Protein AF-B7PXI9-F1 (afdb_monomer)

Solvent-accessible surface area (backbone atoms only — not comparable to full-atom values): 12729 Å² total; per-residue (Å²): 130,57,72,67,60,50,52,31,49,52,52,15,49,55,39,43,54,28,50,31,65,74,43,94,62,76,70,61,82,91,36,71,66,20,45,51,51,28,52,54,53,51,76,76,54,69,65,60,55,99,87,59,85,83,86,88,82,83,91,69,83,57,49,43,57,71,56,48,50,52,54,52,49,52,33,20,66,67,47,32,50,65,69,47,77,45,73,46,70,58,68,69,57,52,50,56,58,34,70,73,41,98,79,55,71,62,63,71,57,52,54,54,46,65,76,65,51,47,73,90,58,101,39,88,92,46,66,54,55,47,78,31,56,72,88,49,75,69,33,53,57,55,49,52,54,46,52,51,51,22,58,71,72,39,54,34,73,48,76,73,74,74,70,75,73,70,74,80,69,78,71,51,72,67,53,54,50,51,52,52,52,53,51,52,52,51,52,50,55,50,50,44,65,76,67,70,60,52,72,70,64,53,52,75,73,51,84,82,82,130

pLDDT: mean 87.2, std 11.64, range [48.22, 97.31]

Secondary structure (DSSP, 8-state):
--HHHHHHHHHHHHHHHHHHTT------TT-HHHHHHHHHHHHT--PPPTT--------S---SHHHHHHHHHHHHHTT----EEEEE--HHHHHHHHHTSSSPPPHHHHHHHHHH-----S-GGGSSEEEEETT-HHHHHHHHHHHHHHHHH-PPPPPP--------PPPPHHHHHHHHHHHHHHHHHHHHHHTT--HHHHHHT-PPP-

Mean predicted aligned error: 12.34 Å

Organism: Ixodes scapularis (NCBI:txid6945)

Radius of gyration: 24.14 Å; Cα contacts (8 Å, |Δi|>4): 160; chains: 1; bounding box: 72×44×54 Å

Foldseek 3Di:
DPPVLLVLLLLLVLVLLCQLAVHDDDDPVVDPSSNVNNVVSPVVDHRDDPPDDDDDDDDDLCQDPVSVVSVLLSQQQSQHQDAEEAADDDLVRVQVVLVPDPDHDDSVVSVVSVVRRDDDDPDPSHVLYDYDYPPDPVRVVVVVVSVVVSVVVGTRHNPDDPPPPPPPDDDDPVVVVVVVVVVVVVVVVVVCVVVVDDPVRVVVVDDDDD

Structure (mmCIF, N/CA/C/O backbone):
data_AF-B7PXI9-F1
#
_entry.id   AF-B7PXI9-F1
#
loop_
_atom_site.group_PDB
_atom_site.id
_atom_site.type_symbol
_atom_site.label_atom_id
_atom_site.label_alt_id
_atom_site.label_comp_id
_atom_site.label_asym_id
_atom_site.label_entity_id
_atom_site.label_seq_id
_atom_site.pdbx_PDB_ins_code
_atom_site.Cartn_x
_atom_site.Cartn_y
_atom_site.Cartn_z
_atom_site.occupancy
_atom_site.B_iso_or_equiv
_atom_site.auth_seq_id
_atom_site.auth_comp_id
_atom_site.auth_asym_id
_atom_site.auth_atom_id
_atom_site.pdbx_PDB_model_num
ATOM 1 N N . MET A 1 1 ? 4.001 7.369 -7.643 1.00 60.38 1 MET A N 1
ATOM 2 C CA . MET A 1 1 ? 3.561 8.479 -6.768 1.00 60.38 1 MET A CA 1
ATOM 3 C C . MET A 1 1 ? 4.769 9.072 -6.043 1.00 60.38 1 MET A C 1
ATOM 5 O O . MET A 1 1 ? 5.601 8.303 -5.573 1.00 60.38 1 MET A O 1
ATOM 9 N N . ALA A 1 2 ? 4.906 10.402 -5.969 1.00 78.56 2 ALA A N 1
ATOM 10 C CA . ALA A 1 2 ? 5.958 11.031 -5.162 1.00 78.56 2 ALA A CA 1
ATOM 11 C C . ALA A 1 2 ? 5.744 10.729 -3.666 1.00 78.56 2 ALA A C 1
ATOM 13 O O . ALA A 1 2 ? 4.603 10.595 -3.224 1.00 78.56 2 ALA A O 1
ATOM 14 N N . LYS A 1 3 ? 6.828 10.621 -2.883 1.00 81.12 3 LYS A N 1
ATOM 15 C CA . LYS A 1 3 ? 6.768 10.278 -1.447 1.00 81.12 3 LYS A CA 1
ATOM 16 C C . LYS A 1 3 ? 5.813 11.190 -0.669 1.00 81.12 3 LYS A C 1
ATOM 18 O O . LYS A 1 3 ? 5.031 10.687 0.129 1.00 81.12 3 LYS A O 1
ATOM 23 N N . GLU A 1 4 ? 5.852 12.488 -0.958 1.00 85.69 4 GLU A N 1
ATOM 24 C CA . GLU A 1 4 ? 4.965 13.488 -0.360 1.00 85.69 4 GLU A CA 1
ATOM 25 C C . GLU A 1 4 ? 3.491 13.175 -0.649 1.00 85.69 4 GLU A C 1
ATOM 27 O O . GLU A 1 4 ? 2.708 12.979 0.272 1.00 85.69 4 GLU A O 1
ATOM 32 N N . CYS A 1 5 ? 3.116 12.990 -1.921 1.00 88.75 5 CYS A N 1
ATOM 33 C CA . CYS A 1 5 ? 1.739 12.645 -2.291 1.00 88.75 5 CYS A CA 1
ATOM 34 C C . CYS A 1 5 ? 1.252 11.358 -1.608 1.00 88.75 5 CYS A C 1
ATOM 36 O O . CYS A 1 5 ? 0.097 11.280 -1.205 1.00 88.75 5 CYS A O 1
ATOM 38 N N . ARG A 1 6 ? 2.133 10.365 -1.429 1.00 89.44 6 ARG A N 1
ATOM 39 C CA . ARG A 1 6 ? 1.801 9.124 -0.717 1.00 89.44 6 ARG A CA 1
ATOM 40 C C . ARG A 1 6 ? 1.527 9.367 0.765 1.00 89.44 6 ARG A C 1
ATOM 42 O O . ARG A 1 6 ? 0.627 8.750 1.322 1.00 89.44 6 ARG A O 1
ATOM 49 N N . GLN A 1 7 ? 2.290 10.246 1.409 1.00 91.38 7 GLN A N 1
ATOM 50 C CA . GLN A 1 7 ? 2.033 10.635 2.797 1.00 91.38 7 GLN A CA 1
ATOM 51 C C . GLN A 1 7 ? 0.696 11.371 2.923 1.00 91.38 7 GLN A C 1
ATOM 53 O O . GLN A 1 7 ? -0.078 11.060 3.825 1.00 91.38 7 GLN A O 1
ATOM 58 N N . GLN A 1 8 ? 0.381 12.258 1.975 1.00 93.94 8 GLN A N 1
ATOM 59 C CA . GLN A 1 8 ? -0.918 12.934 1.925 1.00 93.94 8 GLN A CA 1
ATOM 60 C C . GLN A 1 8 ? -2.078 11.950 1.703 1.00 93.94 8 GLN A C 1
ATOM 62 O O . GLN A 1 8 ? -3.105 12.063 2.371 1.00 93.94 8 GLN A O 1
ATOM 67 N N . LEU A 1 9 ? -1.895 10.930 0.855 1.00 94.81 9 LEU A N 1
ATOM 68 C CA . LEU A 1 9 ? -2.884 9.865 0.667 1.00 94.81 9 LEU A CA 1
ATOM 69 C C . LEU A 1 9 ? -3.094 9.037 1.941 1.00 94.81 9 LEU A C 1
ATOM 71 O O . LEU A 1 9 ? -4.231 8.743 2.286 1.00 94.81 9 LEU A O 1
ATOM 75 N N . LEU A 1 10 ? -2.027 8.681 2.662 1.00 94.38 10 LEU A N 1
ATOM 76 C CA . LEU A 1 10 ? -2.139 7.949 3.930 1.00 94.38 10 LEU A CA 1
ATOM 77 C C . LEU A 1 10 ? -2.892 8.762 4.995 1.00 94.38 10 LEU A C 1
ATOM 79 O O . LEU A 1 10 ? -3.726 8.204 5.706 1.00 94.38 10 LEU A O 1
ATOM 83 N N . LEU A 1 11 ? -2.638 10.074 5.078 1.00 93.62 11 LEU A N 1
ATOM 84 C CA . LEU A 1 11 ? -3.377 10.981 5.964 1.00 93.62 11 LEU A CA 1
ATOM 85 C C . LEU A 1 11 ? -4.863 11.047 5.589 1.00 93.62 11 LEU A C 1
ATOM 87 O O . LEU A 1 11 ? -5.728 10.917 6.457 1.00 93.62 11 LEU A O 1
ATOM 91 N N . ALA A 1 12 ? -5.163 11.197 4.297 1.00 95.25 12 ALA A N 1
ATOM 92 C CA . ALA A 1 12 ? -6.531 11.187 3.792 1.00 95.25 12 ALA A CA 1
ATOM 93 C C . ALA A 1 12 ? -7.233 9.848 4.069 1.00 95.25 12 ALA A C 1
ATOM 95 O O . ALA A 1 12 ? -8.361 9.842 4.553 1.00 95.25 12 ALA A O 1
ATOM 96 N N . ALA A 1 13 ? -6.557 8.720 3.836 1.00 95.56 13 ALA A N 1
ATOM 97 C CA . ALA A 1 13 ? -7.081 7.380 4.083 1.00 95.56 13 ALA A CA 1
ATOM 98 C C . ALA A 1 13 ? -7.363 7.133 5.572 1.00 95.56 13 ALA A C 1
ATOM 100 O O . ALA A 1 13 ? -8.378 6.531 5.909 1.00 95.56 13 ALA A O 1
ATOM 101 N N . GLN A 1 14 ? -6.508 7.628 6.473 1.00 94.44 14 GLN A N 1
ATOM 102 C CA . GLN A 1 14 ? -6.739 7.536 7.916 1.00 94.44 14 GLN A CA 1
ATOM 103 C C . GLN A 1 14 ? -8.010 8.290 8.333 1.00 94.44 14 GLN A C 1
ATOM 105 O O . GLN A 1 14 ? -8.838 7.742 9.060 1.00 94.44 14 GLN A O 1
ATOM 110 N N . ALA A 1 15 ? -8.181 9.527 7.861 1.00 94.25 15 ALA A N 1
ATOM 111 C CA . ALA A 1 15 ? -9.376 10.320 8.142 1.00 94.25 15 ALA A CA 1
ATOM 112 C C . ALA A 1 15 ? -10.632 9.713 7.499 1.00 94.25 15 ALA A C 1
ATOM 114 O O . ALA A 1 15 ? -11.695 9.668 8.117 1.00 94.25 15 ALA A O 1
ATOM 115 N N . TRP A 1 16 ? -10.495 9.188 6.281 1.00 95.38 16 TRP A N 1
ATOM 116 C CA . TRP A 1 16 ? -11.565 8.499 5.574 1.00 95.38 16 TRP A CA 1
ATOM 117 C C . TRP A 1 16 ? -12.027 7.248 6.323 1.00 95.38 16 TRP A C 1
ATOM 119 O O . TRP A 1 16 ? -13.223 7.093 6.534 1.00 95.38 16 TRP A O 1
ATOM 129 N N . LEU A 1 17 ? -11.114 6.396 6.801 1.00 94.31 17 LEU A N 1
ATOM 130 C CA . LEU A 1 17 ? -11.470 5.205 7.583 1.00 94.31 17 LEU A CA 1
ATOM 131 C C . LEU A 1 17 ? -12.260 5.551 8.845 1.00 94.31 17 LEU A C 1
ATOM 133 O O . LEU A 1 17 ? -13.198 4.839 9.198 1.00 94.31 17 LEU A O 1
ATOM 137 N N . ALA A 1 18 ? -11.885 6.633 9.521 1.00 91.94 18 ALA A N 1
ATOM 138 C CA . ALA A 1 18 ? -12.592 7.083 10.707 1.00 91.94 18 ALA A CA 1
ATOM 139 C C . ALA A 1 18 ? -14.003 7.584 10.376 1.00 91.94 18 ALA A C 1
ATOM 141 O O . ALA A 1 18 ? -14.972 7.177 11.016 1.00 91.94 18 ALA A O 1
ATOM 142 N N . TRP A 1 19 ? -14.124 8.386 9.316 1.00 93.25 19 TRP A N 1
ATOM 143 C CA . TRP A 1 19 ? -15.409 8.858 8.806 1.00 93.25 19 TRP A CA 1
ATOM 144 C C . TRP A 1 19 ? -16.320 7.701 8.372 1.00 93.25 19 TRP A C 1
ATOM 146 O O . TRP A 1 19 ? -17.480 7.648 8.774 1.00 93.25 19 TRP A O 1
ATOM 156 N N . VAL A 1 20 ? -15.786 6.731 7.620 1.00 93.50 20 VAL A N 1
ATOM 157 C CA . VAL A 1 20 ? -16.527 5.544 7.167 1.00 93.50 20 VAL A CA 1
ATOM 158 C C . VAL A 1 20 ? -17.053 4.731 8.352 1.00 93.50 20 VAL A C 1
ATOM 160 O O . VAL A 1 20 ? -18.120 4.134 8.260 1.00 93.50 20 VAL A O 1
ATOM 163 N N . ARG A 1 21 ? -16.343 4.721 9.482 1.00 90.19 21 ARG A N 1
ATOM 164 C CA . ARG A 1 21 ? -16.737 3.988 10.693 1.00 90.19 21 ARG A CA 1
ATOM 165 C C . ARG A 1 21 ? -17.573 4.803 11.679 1.00 90.19 21 ARG A C 1
ATOM 167 O O . ARG A 1 21 ? -17.929 4.273 12.726 1.00 90.19 21 ARG A O 1
ATOM 174 N N . GLY A 1 22 ? -17.855 6.072 11.382 1.00 87.31 22 GLY A N 1
ATOM 175 C CA . GLY A 1 22 ? -18.563 6.965 12.301 1.00 87.31 22 GLY A CA 1
ATOM 176 C C . GLY A 1 22 ? -17.784 7.277 13.584 1.00 87.31 22 GLY A C 1
ATOM 177 O O . GLY A 1 22 ? -18.389 7.623 14.593 1.00 87.31 22 GLY A O 1
ATOM 178 N N . THR A 1 23 ? -16.457 7.130 13.574 1.00 82.75 23 THR A N 1
ATOM 179 C CA . THR A 1 23 ? -15.595 7.518 14.700 1.00 82.75 23 THR A CA 1
ATOM 180 C C . THR A 1 23 ? -15.109 8.949 14.510 1.00 82.75 23 THR A C 1
ATOM 182 O O . THR A 1 23 ? -14.644 9.290 13.419 1.00 82.75 23 THR A O 1
ATOM 185 N N . ASP A 1 24 ? -15.140 9.758 15.567 1.00 69.50 24 ASP A N 1
ATOM 186 C CA . ASP A 1 24 ? -14.575 11.106 15.534 1.00 69.50 24 ASP A CA 1
ATOM 187 C C . ASP A 1 24 ? -13.055 11.058 15.338 1.00 69.50 24 ASP A C 1
ATOM 189 O O . ASP A 1 24 ? -12.310 10.525 16.161 1.00 69.50 24 ASP A O 1
ATOM 193 N N . MET A 1 25 ? -12.584 11.645 14.240 1.00 68.06 25 MET A N 1
ATOM 194 C CA . MET A 1 25 ? -11.171 11.910 13.994 1.00 68.06 25 MET A CA 1
ATOM 195 C C . MET A 1 25 ? -10.998 13.305 13.420 1.00 68.06 25 MET A C 1
ATOM 197 O O . MET A 1 25 ? -11.812 13.784 12.629 1.00 68.06 25 MET A O 1
ATOM 201 N N . ALA A 1 26 ? -9.886 13.938 13.789 1.00 64.88 26 ALA A N 1
ATOM 202 C CA . ALA A 1 26 ? -9.501 15.221 13.232 1.00 64.88 26 ALA A CA 1
ATOM 203 C C . ALA A 1 26 ? -9.341 15.110 11.707 1.00 64.88 26 ALA A C 1
ATOM 205 O O . ALA A 1 26 ? -8.547 14.310 11.203 1.00 64.88 26 ALA A O 1
ATOM 206 N N . VAL A 1 27 ? -10.090 15.939 10.978 1.00 70.38 27 VAL A N 1
ATOM 207 C CA . VAL A 1 27 ? -9.875 16.177 9.547 1.00 70.38 27 VAL A CA 1
ATOM 208 C C . VAL A 1 27 ? -8.424 16.650 9.362 1.00 70.38 27 VAL A C 1
ATOM 210 O O . VAL A 1 27 ? -7.951 17.444 10.179 1.00 70.38 27 VAL A O 1
ATOM 213 N N . PRO A 1 28 ? -7.699 16.203 8.319 1.00 69.06 28 PRO A N 1
ATOM 214 C CA . PRO A 1 28 ? -6.333 16.642 8.047 1.00 69.06 28 PRO A CA 1
ATOM 215 C C . PRO A 1 28 ? -6.329 18.090 7.524 1.00 69.06 28 PRO A C 1
ATOM 217 O O . PRO A 1 28 ? -6.058 18.349 6.356 1.00 69.06 28 PRO A O 1
ATOM 220 N N . THR A 1 29 ? -6.656 19.049 8.393 1.00 69.88 29 THR A N 1
ATOM 221 C CA . THR A 1 29 ? -6.866 20.470 8.067 1.00 69.88 29 THR A CA 1
ATOM 222 C C . THR A 1 29 ? -5.592 21.202 7.656 1.00 69.88 29 THR A C 1
ATOM 224 O O . THR A 1 29 ? -5.672 22.266 7.053 1.00 69.88 29 THR A O 1
ATOM 227 N N . SER A 1 30 ? -4.417 20.641 7.940 1.00 76.38 30 SER A N 1
ATOM 228 C CA . SER A 1 30 ? -3.121 21.246 7.620 1.00 76.38 30 SER A CA 1
ATOM 229 C C . SER A 1 30 ? -2.640 21.002 6.185 1.00 76.38 30 SER A C 1
ATOM 231 O O . SER A 1 30 ? -1.616 21.562 5.799 1.00 76.38 30 SER A O 1
ATOM 233 N N . SER A 1 31 ? -3.341 20.184 5.389 1.00 87.19 31 SER A N 1
ATOM 234 C CA . SER A 1 31 ? -2.941 19.855 4.016 1.00 87.19 31 SER A CA 1
ATOM 235 C C . SER A 1 31 ? -4.113 19.897 3.039 1.00 87.19 31 SER A C 1
ATOM 237 O O . SER A 1 31 ? -5.037 19.082 3.100 1.00 87.19 31 SER A O 1
ATOM 239 N N . GLU A 1 32 ? -4.031 20.816 2.077 1.00 91.75 32 GLU A N 1
ATOM 240 C CA . GLU A 1 32 ? -5.019 20.974 1.007 1.00 91.75 32 GLU A CA 1
ATOM 241 C C . GLU A 1 32 ? -5.116 19.726 0.115 1.00 91.75 32 GLU A C 1
ATOM 243 O O . GLU A 1 32 ? -6.216 19.293 -0.245 1.00 91.75 32 GLU A O 1
ATOM 248 N N . LEU A 1 33 ? -3.978 19.086 -0.187 1.00 92.81 33 LEU A N 1
ATOM 249 C CA . LEU A 1 33 ? -3.952 17.865 -0.994 1.00 92.81 33 LEU A CA 1
ATOM 250 C C . LEU A 1 33 ? -4.624 16.697 -0.261 1.00 92.81 33 LEU A C 1
ATOM 252 O O . LEU A 1 33 ? -5.445 16.000 -0.857 1.00 92.81 33 LEU A O 1
ATOM 256 N N . ALA A 1 34 ? -4.335 16.509 1.032 1.00 93.62 34 ALA A N 1
ATOM 257 C CA . ALA A 1 34 ? -4.982 15.464 1.827 1.00 93.62 34 ALA A CA 1
ATOM 258 C C . ALA A 1 34 ? -6.490 15.717 1.975 1.00 93.62 34 ALA A C 1
ATOM 260 O O . ALA A 1 34 ? -7.282 14.785 1.852 1.00 93.62 34 ALA A O 1
ATOM 261 N N . CYS A 1 35 ? -6.905 16.975 2.165 1.00 93.75 35 CYS A N 1
ATOM 262 C CA . CYS A 1 35 ? -8.319 17.352 2.176 1.00 93.75 35 CYS A CA 1
ATOM 263 C C . CYS A 1 35 ? -9.012 17.030 0.847 1.00 93.75 35 CYS A C 1
ATOM 265 O O . CYS A 1 35 ? -10.138 16.534 0.837 1.00 93.75 35 CYS A O 1
ATOM 267 N N . THR A 1 36 ? -8.344 17.291 -0.276 1.00 95.25 36 THR A N 1
ATOM 268 C CA . THR A 1 36 ? -8.876 16.995 -1.612 1.00 95.25 36 THR A CA 1
ATOM 269 C C . THR A 1 36 ? -9.032 15.490 -1.823 1.00 95.25 36 THR A C 1
ATOM 271 O O . THR A 1 36 ? -10.106 15.038 -2.217 1.00 95.25 36 THR A O 1
ATOM 274 N N . MET A 1 37 ? -8.008 14.703 -1.484 1.00 95.38 37 MET A N 1
ATOM 275 C CA . MET A 1 37 ? -8.062 13.238 -1.554 1.00 95.38 37 MET A CA 1
ATOM 276 C C . MET A 1 37 ? -9.150 12.659 -0.638 1.00 95.38 37 MET A C 1
ATOM 278 O O . MET A 1 37 ? -9.886 11.766 -1.049 1.00 95.38 37 MET A O 1
ATOM 282 N N . LEU A 1 38 ? -9.307 13.192 0.579 1.00 95.19 38 LEU A N 1
ATOM 283 C CA . LEU A 1 38 ? -10.366 12.778 1.502 1.00 95.19 38 LEU A CA 1
ATOM 284 C C . LEU A 1 38 ? -11.755 13.011 0.898 1.00 95.19 38 LEU A C 1
ATOM 286 O O . LEU A 1 38 ? -12.583 12.104 0.923 1.00 95.19 38 LEU A O 1
ATOM 290 N N . LYS A 1 39 ? -12.000 14.190 0.313 1.00 94.75 39 LYS A N 1
ATOM 291 C CA . LYS A 1 39 ? -13.273 14.496 -0.357 1.00 94.75 39 LYS A CA 1
ATOM 292 C C . LYS A 1 39 ? -13.559 13.533 -1.508 1.00 94.75 39 LYS A C 1
ATOM 294 O O . LYS A 1 39 ? -14.698 13.104 -1.651 1.00 94.75 39 LYS A O 1
ATOM 299 N N . GLN A 1 40 ? -12.543 13.162 -2.290 1.00 96.19 40 GLN A N 1
ATOM 300 C CA . GLN A 1 40 ? -12.684 12.175 -3.368 1.00 96.19 40 GLN A CA 1
ATOM 301 C C . GLN A 1 40 ? -13.040 10.782 -2.832 1.00 96.19 40 GLN A C 1
ATOM 303 O O . GLN A 1 40 ? -13.935 10.121 -3.356 1.00 96.19 40 GLN A O 1
ATOM 308 N N . LEU A 1 41 ? -12.380 10.342 -1.756 1.00 95.38 41 LEU A N 1
ATOM 309 C CA . LEU A 1 41 ? -12.719 9.079 -1.103 1.00 95.38 41 LEU A CA 1
ATOM 310 C C . LEU A 1 41 ? -14.159 9.111 -0.570 1.00 95.38 41 LEU A C 1
ATOM 312 O O . LEU A 1 41 ? -14.920 8.173 -0.800 1.00 95.38 41 LEU A O 1
ATOM 316 N N . GLN A 1 42 ? -14.563 10.205 0.081 1.00 94.94 42 GLN A N 1
ATOM 317 C CA . GLN A 1 42 ? -15.921 10.399 0.601 1.00 94.94 42 GLN A CA 1
ATOM 318 C C . GLN A 1 42 ? -16.978 10.454 -0.508 1.00 94.94 42 GLN A C 1
ATOM 320 O O . GLN A 1 42 ? -18.044 9.876 -0.338 1.00 94.94 42 GLN A O 1
ATOM 325 N N . SER A 1 43 ? -16.698 11.079 -1.657 1.00 96.25 43 SER A N 1
ATOM 326 C CA . SER A 1 43 ? -17.661 11.150 -2.767 1.00 96.25 43 SER A CA 1
ATOM 327 C C . SER A 1 43 ? -17.966 9.793 -3.397 1.00 96.25 43 SER A C 1
ATOM 329 O O . SER A 1 43 ? -19.030 9.614 -3.982 1.00 96.25 43 SER A O 1
ATOM 331 N N . CYS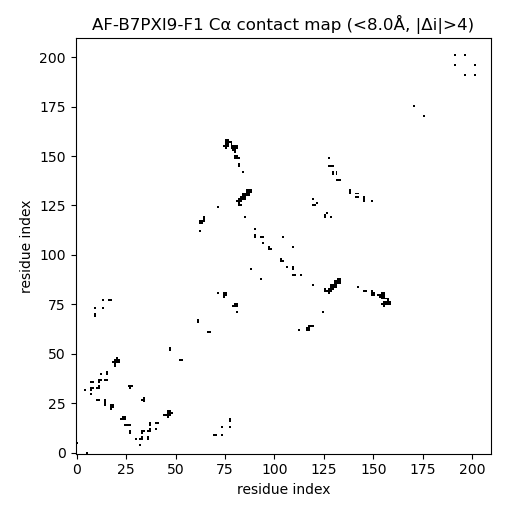 A 1 44 ? -17.042 8.839 -3.274 1.00 94.25 44 CYS A N 1
ATOM 332 C CA . CYS A 1 44 ? -17.171 7.496 -3.837 1.00 94.25 44 CYS A CA 1
ATOM 333 C C . CYS A 1 44 ? -17.515 6.435 -2.779 1.00 94.25 44 CYS A C 1
ATOM 335 O O . CYS A 1 44 ? -17.434 5.241 -3.058 1.00 94.25 44 CYS A O 1
ATOM 337 N N . SER A 1 45 ? -17.855 6.839 -1.553 1.00 94.50 45 SER A N 1
ATOM 338 C CA . SER A 1 45 ? -18.140 5.915 -0.455 1.00 94.50 45 SER A CA 1
ATOM 339 C C . SER A 1 45 ? -19.261 6.429 0.444 1.00 94.50 45 SER A C 1
ATOM 341 O O . SER A 1 45 ? -19.793 7.521 0.265 1.00 94.50 45 SER A O 1
ATOM 343 N N . ARG A 1 46 ? -19.656 5.609 1.418 1.00 94.19 46 ARG A N 1
ATOM 344 C CA . ARG A 1 46 ? -20.619 5.986 2.452 1.00 94.19 46 ARG A CA 1
ATOM 345 C C . ARG A 1 46 ? -20.171 5.453 3.809 1.00 94.19 46 ARG A C 1
ATOM 347 O O . ARG A 1 46 ? -19.431 4.465 3.839 1.00 94.19 46 ARG A O 1
ATOM 354 N N . PRO A 1 47 ? -20.663 6.032 4.914 1.00 93.44 47 PRO A N 1
ATOM 355 C CA . PRO A 1 47 ? -20.505 5.423 6.222 1.00 93.44 47 PRO A CA 1
ATOM 356 C C . PRO A 1 47 ? -21.078 4.000 6.253 1.00 93.44 47 PRO A C 1
ATOM 358 O O . PRO A 1 47 ? -22.094 3.695 5.609 1.00 93.44 47 PRO A O 1
ATOM 361 N N . LEU A 1 48 ? -20.398 3.128 6.990 1.00 93.19 48 LEU A N 1
ATOM 362 C CA . LEU A 1 48 ? -20.809 1.754 7.242 1.00 93.19 48 LEU A CA 1
ATOM 363 C C . LEU A 1 48 ? -21.901 1.718 8.303 1.00 93.19 48 LEU A C 1
ATOM 365 O O . LEU A 1 48 ? -21.944 2.541 9.219 1.00 93.19 48 LEU A O 1
ATOM 369 N N . ARG A 1 49 ? -22.782 0.727 8.185 1.00 91.88 49 ARG A N 1
ATOM 370 C CA . ARG A 1 49 ? -23.738 0.397 9.248 1.00 91.88 49 ARG A CA 1
ATOM 371 C C . ARG A 1 49 ? -23.014 -0.389 10.356 1.00 91.88 49 ARG A C 1
ATOM 373 O O . ARG A 1 49 ? -22.001 -1.017 10.055 1.00 91.88 49 ARG A O 1
ATOM 380 N N . PRO A 1 50 ? -23.528 -0.411 11.601 1.00 83.94 50 PRO A N 1
ATOM 381 C CA . PRO A 1 50 ? -22.847 -1.039 12.741 1.00 83.94 50 PRO A CA 1
ATOM 382 C C . PRO A 1 50 ? -22.376 -2.487 12.516 1.00 83.94 50 PRO A C 1
ATOM 384 O O . PRO A 1 50 ? -21.293 -2.843 12.970 1.00 83.94 50 PRO A O 1
ATOM 387 N N . ASP A 1 51 ? -23.133 -3.284 11.756 1.00 85.75 51 ASP A N 1
ATOM 388 C CA . ASP A 1 51 ? -22.830 -4.700 11.481 1.00 85.75 51 ASP A CA 1
ATOM 389 C C . ASP A 1 51 ? -22.318 -4.956 10.052 1.00 85.75 51 ASP A C 1
ATOM 391 O O . ASP A 1 51 ? -22.209 -6.098 9.596 1.00 85.75 51 ASP A O 1
ATOM 395 N N . GLU A 1 52 ? -22.030 -3.893 9.302 1.00 90.88 52 GLU A N 1
ATOM 396 C CA . GLU A 1 52 ? -21.591 -4.011 7.920 1.00 90.88 52 GLU A CA 1
ATOM 397 C C . GLU A 1 52 ? -20.107 -4.368 7.839 1.00 90.88 52 GLU A C 1
ATOM 399 O O . GLU A 1 52 ? -19.238 -3.681 8.377 1.00 90.88 52 GLU A O 1
ATOM 404 N N . ARG A 1 53 ? -19.805 -5.441 7.105 1.00 88.50 53 ARG A N 1
ATOM 405 C CA . ARG A 1 53 ? -18.430 -5.827 6.791 1.00 88.50 53 ARG A CA 1
ATOM 406 C C . ARG A 1 53 ? -18.002 -5.167 5.492 1.00 88.50 53 ARG A C 1
ATOM 408 O O . ARG A 1 53 ? -18.706 -5.254 4.490 1.00 88.50 53 ARG A O 1
ATOM 415 N N . ALA A 1 54 ? -16.823 -4.561 5.505 1.00 92.19 54 ALA A N 1
ATOM 416 C CA . ALA A 1 54 ? -16.234 -3.932 4.335 1.00 92.19 54 ALA A CA 1
ATOM 417 C C . ALA A 1 54 ? -14.803 -4.418 4.116 1.00 92.19 54 ALA A C 1
ATOM 419 O O . ALA A 1 54 ? -14.068 -4.687 5.067 1.00 92.19 54 ALA A O 1
ATOM 420 N N . LEU A 1 55 ? -14.414 -4.486 2.845 1.00 94.31 55 LEU A N 1
ATOM 421 C CA . LEU A 1 55 ? -13.052 -4.755 2.412 1.00 94.31 55 LEU A CA 1
ATOM 422 C C . LEU A 1 55 ? -12.483 -3.486 1.780 1.00 94.31 55 LEU A C 1
ATOM 424 O O . LEU A 1 55 ? -13.086 -2.917 0.872 1.00 94.31 55 LEU A O 1
ATOM 428 N N . VAL A 1 56 ? -11.315 -3.060 2.253 1.00 95.00 56 VAL A N 1
ATOM 429 C CA . VAL A 1 56 ? -10.561 -1.958 1.649 1.00 95.00 56 VAL A CA 1
ATOM 430 C C . VAL A 1 56 ? -9.426 -2.556 0.832 1.00 95.00 56 VAL A C 1
ATOM 432 O O . VAL A 1 56 ? -8.544 -3.212 1.384 1.00 95.00 56 VAL A O 1
ATOM 435 N N . LEU A 1 57 ? -9.454 -2.326 -0.479 1.00 95.81 57 LEU A N 1
ATOM 436 C CA . LEU A 1 57 ? -8.405 -2.750 -1.399 1.00 95.81 57 LEU A CA 1
ATOM 437 C C . LEU A 1 57 ? -7.486 -1.571 -1.711 1.00 95.81 57 LEU A C 1
ATOM 439 O O . LEU A 1 57 ? -7.946 -0.503 -2.107 1.00 95.81 57 LEU A O 1
ATOM 443 N N . VAL A 1 58 ? -6.183 -1.780 -1.538 1.00 96.12 58 VAL A N 1
ATOM 444 C CA . VAL A 1 58 ? -5.145 -0.825 -1.938 1.00 96.12 58 VAL A CA 1
ATOM 445 C C . VAL A 1 58 ? -4.465 -1.386 -3.178 1.00 96.12 58 VAL A C 1
ATOM 447 O O . VAL A 1 58 ? -3.610 -2.262 -3.069 1.00 96.12 58 VAL A O 1
ATOM 450 N N . ASP A 1 59 ? -4.872 -0.895 -4.346 1.00 94.44 59 ASP A N 1
ATOM 451 C CA . ASP A 1 59 ? -4.287 -1.276 -5.631 1.00 94.44 59 ASP A CA 1
ATOM 452 C C . ASP A 1 59 ? -3.154 -0.311 -6.006 1.00 94.44 59 ASP A C 1
ATOM 454 O O . ASP A 1 59 ? -3.370 0.789 -6.516 1.00 94.44 59 ASP A O 1
ATOM 458 N N . ASP A 1 60 ? -1.928 -0.701 -5.667 1.00 92.62 60 ASP A N 1
ATOM 459 C CA . ASP A 1 60 ? -0.700 -0.003 -6.038 1.00 92.62 60 ASP A CA 1
ATOM 460 C C . ASP A 1 60 ? 0.414 -1.052 -6.202 1.00 92.62 60 ASP A C 1
ATOM 462 O O . ASP A 1 60 ? 0.342 -2.161 -5.671 1.00 92.62 60 ASP A O 1
ATOM 466 N N . ASN A 1 61 ? 1.492 -0.704 -6.901 1.00 91.38 61 ASN A N 1
ATOM 467 C CA . ASN A 1 61 ? 2.648 -1.588 -7.051 1.00 91.38 61 ASN A CA 1
ATOM 468 C C . ASN A 1 61 ? 3.363 -1.873 -5.719 1.00 91.38 61 ASN A C 1
ATOM 470 O O . ASN A 1 61 ? 4.122 -2.838 -5.645 1.00 91.38 61 ASN A O 1
ATOM 474 N N . LEU A 1 62 ? 3.170 -1.004 -4.711 1.00 93.75 62 LEU A N 1
ATOM 475 C CA . LEU A 1 62 ? 3.783 -1.049 -3.377 1.00 93.75 62 LEU A CA 1
ATOM 476 C C . LEU A 1 62 ? 5.239 -1.536 -3.403 1.00 93.75 62 LEU A C 1
ATOM 478 O O . LEU A 1 62 ? 5.670 -2.399 -2.629 1.00 93.75 62 LEU A O 1
ATOM 482 N N . TYR A 1 63 ? 5.975 -0.925 -4.330 1.00 91.06 63 TYR A N 1
ATOM 483 C CA . TYR A 1 63 ? 7.287 -1.328 -4.806 1.00 91.06 63 TYR A CA 1
ATOM 484 C C . TYR A 1 63 ? 8.333 -1.555 -3.709 1.00 91.06 63 TYR A C 1
ATOM 486 O O . TYR A 1 63 ? 9.105 -2.514 -3.755 1.00 91.06 63 TYR A O 1
ATOM 494 N N . TYR A 1 64 ? 8.347 -0.664 -2.716 1.00 93.62 64 TYR A N 1
ATOM 495 C CA . TYR A 1 64 ? 9.229 -0.756 -1.559 1.00 93.62 64 TYR A CA 1
ATOM 496 C C . TYR A 1 64 ? 8.475 -1.328 -0.357 1.00 93.62 64 TYR A C 1
ATOM 498 O O . TYR A 1 64 ? 7.344 -0.934 -0.062 1.00 93.62 64 TYR A O 1
ATOM 506 N N . ARG A 1 65 ? 9.150 -2.146 0.448 1.00 94.81 65 ARG A N 1
ATOM 507 C CA . ARG A 1 65 ? 8.653 -2.679 1.724 1.00 94.81 65 ARG A CA 1
ATOM 508 C C . ARG A 1 65 ? 8.204 -1.577 2.676 1.00 94.81 65 ARG A C 1
ATOM 510 O O . ARG A 1 65 ? 7.235 -1.746 3.411 1.00 94.81 65 ARG A O 1
ATOM 517 N N . SER A 1 66 ? 8.883 -0.430 2.653 1.00 93.31 66 SER A N 1
ATOM 518 C CA . SER A 1 66 ? 8.494 0.739 3.451 1.00 93.31 66 SER A CA 1
ATOM 519 C C . SER A 1 66 ? 7.090 1.253 3.110 1.00 93.31 66 SER A C 1
ATOM 521 O O . SER A 1 66 ? 6.369 1.638 4.028 1.00 93.31 66 SER A O 1
A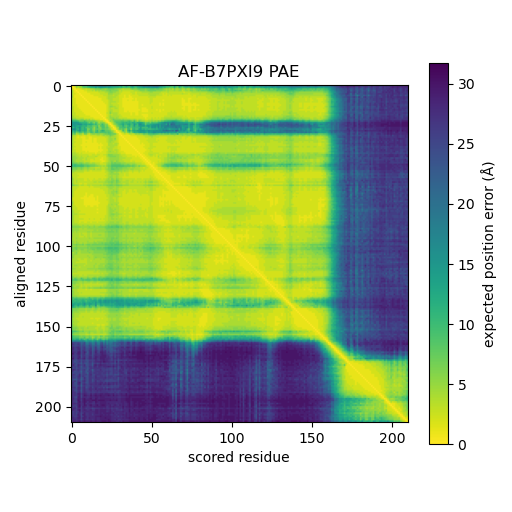TOM 523 N N . MET A 1 67 ? 6.676 1.181 1.839 1.00 94.25 67 MET A N 1
ATOM 524 C CA . MET A 1 67 ? 5.332 1.570 1.394 1.00 94.25 67 MET A CA 1
ATOM 525 C C . MET A 1 67 ? 4.277 0.617 1.959 1.00 94.25 67 MET A C 1
ATOM 527 O O . MET A 1 67 ? 3.290 1.057 2.542 1.00 94.25 67 MET A O 1
ATOM 531 N N . ARG A 1 68 ? 4.519 -0.698 1.875 1.00 95.88 68 ARG A N 1
ATOM 532 C CA . ARG A 1 68 ? 3.637 -1.714 2.479 1.00 95.88 68 ARG A CA 1
ATOM 533 C C . ARG A 1 68 ? 3.525 -1.553 3.993 1.00 95.88 68 ARG A C 1
ATOM 535 O O . ARG A 1 68 ? 2.438 -1.635 4.563 1.00 95.88 68 ARG A O 1
ATOM 542 N N . LYS A 1 69 ? 4.648 -1.258 4.656 1.00 95.44 69 LYS A N 1
ATOM 543 C CA . LYS A 1 69 ? 4.691 -1.081 6.111 1.00 95.44 69 LYS A CA 1
ATOM 544 C C . LYS A 1 69 ? 3.841 0.096 6.589 1.00 95.44 69 LYS A C 1
ATOM 546 O O . LYS A 1 69 ? 3.319 0.040 7.701 1.00 95.44 69 LYS A O 1
ATOM 551 N N . GLU A 1 70 ? 3.719 1.163 5.805 1.00 96.38 70 GLU A N 1
ATOM 552 C CA . GLU A 1 70 ? 2.859 2.301 6.148 1.00 96.38 70 GLU A CA 1
ATOM 553 C C . GLU A 1 70 ? 1.375 1.915 6.134 1.00 96.38 70 GLU A C 1
ATOM 555 O O . GLU A 1 70 ? 0.667 2.234 7.088 1.00 96.38 70 GLU A O 1
ATOM 560 N N . TRP A 1 71 ? 0.932 1.140 5.142 1.00 96.94 71 TRP A N 1
ATOM 561 C CA . TRP A 1 71 ? -0.433 0.604 5.097 1.00 96.94 71 TRP A CA 1
ATOM 562 C C . TRP A 1 71 ? -0.711 -0.392 6.224 1.00 96.94 71 TRP A C 1
ATOM 564 O O . TRP A 1 71 ? -1.748 -0.296 6.876 1.00 96.94 71 TRP A O 1
ATOM 574 N N . PHE A 1 72 ? 0.247 -1.270 6.542 1.00 96.56 72 PHE A N 1
ATOM 575 C CA . PHE A 1 72 ? 0.158 -2.131 7.727 1.00 96.56 72 PHE A CA 1
ATOM 576 C C . PHE A 1 72 ? -0.024 -1.309 9.012 1.00 96.56 72 PHE A C 1
ATOM 578 O O . PHE A 1 72 ? -0.862 -1.631 9.850 1.00 96.56 72 PHE A O 1
ATOM 585 N N . LYS A 1 73 ? 0.759 -0.233 9.190 1.00 95.75 73 LYS A N 1
ATOM 586 C CA . LYS A 1 73 ? 0.648 0.643 10.368 1.00 95.75 73 LYS A CA 1
ATOM 587 C C . LYS A 1 73 ? -0.719 1.318 10.434 1.00 95.75 73 LYS A C 1
ATOM 589 O O . LYS A 1 73 ? -1.282 1.390 11.520 1.00 95.75 73 LYS A O 1
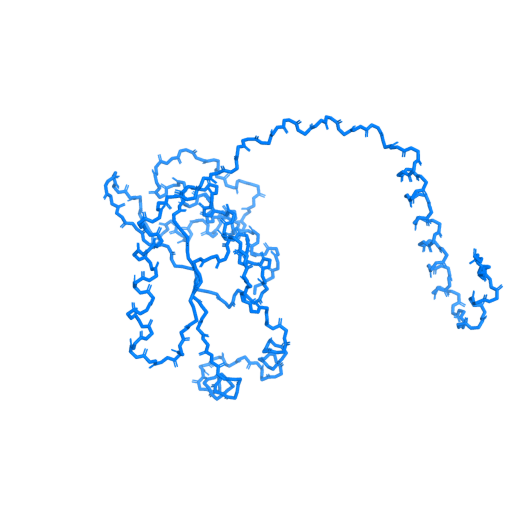ATOM 594 N N . LEU A 1 74 ? -1.238 1.788 9.302 1.00 95.38 74 LEU A N 1
ATOM 595 C CA . LEU A 1 74 ? -2.560 2.401 9.212 1.00 95.38 74 LEU A CA 1
ATOM 596 C C . LEU A 1 74 ? -3.662 1.396 9.577 1.00 95.38 74 LEU A C 1
ATOM 598 O O . LEU A 1 74 ? -4.475 1.698 10.447 1.00 95.38 74 LEU A O 1
ATOM 602 N N . ALA A 1 75 ? -3.626 0.181 9.020 1.00 95.69 75 ALA A N 1
ATOM 603 C CA . ALA A 1 75 ? -4.558 -0.894 9.367 1.00 95.69 75 ALA A CA 1
ATOM 604 C C . ALA A 1 75 ? -4.490 -1.256 10.859 1.00 95.69 75 ALA A C 1
ATOM 606 O O . ALA A 1 75 ? -5.517 -1.348 11.527 1.00 95.69 75 ALA A O 1
ATOM 607 N N . ARG A 1 76 ? -3.276 -1.379 11.406 1.00 95.25 76 ARG A N 1
ATOM 608 C CA . ARG A 1 76 ? -3.047 -1.646 12.829 1.00 95.25 76 ARG A CA 1
ATOM 609 C C . ARG A 1 76 ? -3.599 -0.548 13.733 1.00 95.25 76 ARG A C 1
ATOM 611 O O . ARG A 1 76 ? -4.283 -0.843 14.702 1.00 95.25 76 ARG A O 1
ATOM 618 N N . ASN A 1 77 ? -3.317 0.714 13.425 1.00 92.94 77 ASN A N 1
ATOM 619 C CA . ASN A 1 77 ? -3.800 1.844 14.220 1.00 92.94 77 ASN A CA 1
ATOM 620 C C . ASN A 1 77 ? -5.330 1.959 14.161 1.00 92.94 77 ASN A C 1
ATOM 622 O O . ASN A 1 77 ? -5.956 2.350 15.140 1.00 92.94 77 ASN A O 1
ATOM 626 N N . ALA A 1 78 ? -5.929 1.579 13.033 1.00 91.69 78 ALA A N 1
ATOM 627 C CA . ALA A 1 78 ? -7.371 1.510 12.866 1.00 91.69 78 ALA A CA 1
ATOM 628 C C . ALA A 1 78 ? -7.983 0.195 13.387 1.00 91.69 78 ALA A C 1
ATOM 630 O O . ALA A 1 78 ? -9.183 0.005 13.233 1.00 91.69 78 ALA A O 1
ATOM 631 N N . SER A 1 79 ? -7.227 -0.709 14.019 1.00 93.44 79 SER A N 1
ATOM 632 C CA . SER A 1 79 ? -7.736 -2.015 14.472 1.00 93.44 79 SER A CA 1
ATOM 633 C C . SER A 1 79 ? -8.455 -2.797 13.363 1.00 93.44 79 SER A C 1
ATOM 635 O O . SER A 1 79 ? -9.608 -3.192 13.514 1.00 93.44 79 SER A O 1
ATOM 637 N N . LEU A 1 80 ? -7.799 -2.968 12.214 1.00 94.06 80 LEU A N 1
ATOM 638 C CA . LEU A 1 80 ? -8.316 -3.717 11.065 1.00 94.06 80 LEU A CA 1
ATOM 639 C C . LEU A 1 80 ? -7.580 -5.050 10.902 1.00 94.06 80 LEU A C 1
ATOM 641 O O . LEU A 1 80 ? -6.413 -5.173 11.283 1.00 94.06 80 LEU A O 1
ATOM 645 N N . GLY A 1 81 ? -8.247 -6.036 10.297 1.00 95.75 81 GLY A N 1
ATOM 646 C CA . GLY A 1 81 ? -7.564 -7.190 9.709 1.00 95.75 81 GLY A CA 1
ATOM 647 C C . GLY A 1 81 ? -6.701 -6.746 8.521 1.00 95.75 81 GLY A C 1
ATOM 648 O O . GLY A 1 81 ? -7.011 -5.757 7.856 1.00 95.75 81 GLY A O 1
ATOM 649 N N . PHE A 1 82 ? -5.599 -7.449 8.259 1.00 96.81 82 PHE A N 1
ATOM 650 C CA . PHE A 1 82 ? -4.647 -7.067 7.214 1.00 96.81 82 PHE A CA 1
ATOM 651 C C . PHE A 1 82 ? -4.049 -8.296 6.532 1.00 96.81 82 PHE A C 1
ATOM 653 O O . PHE A 1 82 ? -3.647 -9.251 7.196 1.00 96.81 82 PHE A O 1
ATOM 660 N N . CYS A 1 83 ? -3.946 -8.242 5.208 1.00 97.31 83 CYS A N 1
ATOM 661 C CA . CYS A 1 83 ? -3.211 -9.208 4.405 1.00 97.31 83 CYS A CA 1
ATOM 662 C C . CYS A 1 83 ? -2.601 -8.526 3.177 1.00 97.31 83 CYS A C 1
ATOM 664 O O . CYS A 1 83 ? -2.935 -7.385 2.857 1.00 97.31 83 CYS A O 1
ATOM 666 N N . GLN A 1 84 ? -1.680 -9.220 2.513 1.00 97.00 84 GLN A N 1
ATOM 667 C CA . GLN A 1 84 ? -0.982 -8.729 1.330 1.00 97.00 84 GLN A CA 1
ATOM 668 C C . GLN A 1 84 ? -1.052 -9.765 0.214 1.00 97.00 84 GLN A C 1
ATOM 670 O O . GLN A 1 84 ? -0.820 -10.954 0.436 1.00 97.00 84 GLN A O 1
ATOM 675 N N . VAL A 1 85 ? -1.308 -9.299 -1.003 1.00 96.19 85 VAL A N 1
ATOM 676 C CA . VAL A 1 85 ? -1.293 -10.136 -2.201 1.00 96.19 85 VAL A CA 1
ATOM 677 C C . VAL A 1 85 ? -0.188 -9.631 -3.116 1.00 96.19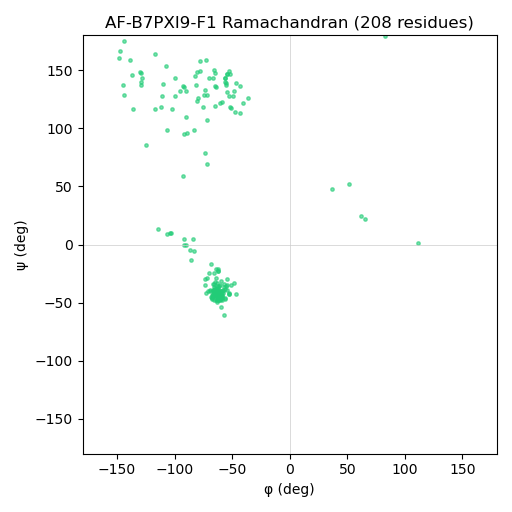 85 VAL A C 1
ATOM 679 O O . VAL A 1 85 ? -0.230 -8.494 -3.578 1.00 96.19 85 VAL A O 1
ATOM 682 N N . LEU A 1 86 ? 0.813 -10.470 -3.370 1.00 95.00 86 LEU A N 1
ATOM 683 C CA . LEU A 1 86 ? 1.797 -10.236 -4.418 1.00 95.00 86 LEU A CA 1
ATOM 684 C C . LEU A 1 86 ? 1.289 -10.878 -5.708 1.00 95.00 86 LEU A C 1
ATOM 686 O O . LEU A 1 86 ? 1.283 -12.099 -5.838 1.00 95.00 86 LEU A O 1
ATOM 690 N N . VAL A 1 87 ? 0.903 -10.058 -6.678 1.00 93.88 87 VAL A N 1
ATOM 691 C CA . VAL A 1 87 ? 0.556 -10.538 -8.018 1.00 93.88 87 VAL A CA 1
ATOM 692 C C . VAL A 1 87 ? 1.847 -10.689 -8.825 1.00 93.88 87 VAL A C 1
ATOM 694 O O . VAL A 1 87 ? 2.406 -9.714 -9.327 1.00 93.88 87 VAL A O 1
ATOM 697 N N . ALA A 1 88 ? 2.362 -11.913 -8.899 1.00 92.19 88 ALA A N 1
ATOM 698 C CA . ALA A 1 88 ? 3.583 -12.233 -9.619 1.00 92.19 88 ALA A CA 1
ATOM 699 C C . ALA A 1 88 ? 3.351 -12.209 -11.134 1.00 92.19 88 ALA A C 1
ATOM 701 O O . ALA A 1 88 ? 2.402 -12.797 -11.657 1.00 92.19 88 ALA A O 1
ATOM 702 N N . CYS A 1 89 ? 4.262 -11.544 -11.838 1.00 91.06 89 CYS A N 1
ATOM 703 C CA . CYS A 1 89 ? 4.277 -11.445 -13.289 1.00 91.06 89 CYS A CA 1
ATOM 704 C C . CYS A 1 89 ? 5.737 -11.465 -13.769 1.00 91.06 89 CYS A C 1
ATOM 706 O O . CYS A 1 89 ? 6.544 -10.689 -13.244 1.00 91.06 89 CYS A O 1
ATOM 708 N N . PRO A 1 90 ? 6.108 -12.322 -14.737 1.00 93.12 90 PRO A N 1
ATOM 709 C CA . PRO A 1 90 ? 7.424 -12.262 -15.365 1.00 93.12 90 PRO A CA 1
ATOM 710 C C . PRO A 1 90 ? 7.698 -10.881 -15.977 1.00 93.12 90 PRO A C 1
ATOM 712 O O . PRO A 1 90 ? 6.802 -10.264 -16.550 1.00 93.12 90 PRO A O 1
ATOM 715 N N . LEU A 1 91 ? 8.945 -10.399 -15.900 1.00 94.00 91 LEU A N 1
ATOM 716 C CA . LEU A 1 91 ? 9.313 -9.060 -16.386 1.00 94.00 91 LEU A CA 1
ATOM 717 C C . LEU A 1 91 ? 8.952 -8.853 -17.864 1.00 94.00 91 LEU A C 1
ATOM 719 O O . LEU A 1 91 ? 8.345 -7.844 -18.212 1.00 94.00 91 LEU A O 1
ATOM 723 N N . GLU A 1 92 ? 9.287 -9.818 -18.719 1.00 95.56 92 GLU A N 1
ATOM 724 C CA . GLU A 1 92 ? 9.002 -9.727 -20.156 1.00 95.56 92 GLU A CA 1
ATOM 725 C C . GLU A 1 92 ? 7.495 -9.732 -20.441 1.00 95.56 92 GLU A C 1
ATOM 727 O O . GLU A 1 92 ? 7.022 -9.015 -21.321 1.00 95.56 92 GLU A O 1
ATOM 732 N N . GLU A 1 93 ? 6.714 -10.452 -19.636 1.00 94.81 93 GLU A N 1
ATOM 733 C CA . GLU A 1 93 ? 5.255 -10.440 -19.733 1.00 94.81 93 GLU A CA 1
ATOM 734 C C . GLU A 1 93 ? 4.678 -9.083 -19.298 1.00 94.81 93 GLU A C 1
ATOM 736 O O . GLU A 1 93 ? 3.780 -8.548 -19.951 1.00 94.81 93 GLU A O 1
ATOM 741 N N . ALA A 1 94 ? 5.227 -8.468 -18.246 1.00 94.38 94 ALA A N 1
ATOM 742 C CA . ALA A 1 94 ? 4.848 -7.120 -17.827 1.00 94.38 94 ALA A CA 1
ATOM 743 C C . ALA A 1 94 ? 5.172 -6.066 -18.902 1.00 94.38 94 ALA A C 1
ATOM 745 O O . ALA A 1 94 ? 4.355 -5.178 -19.147 1.00 94.3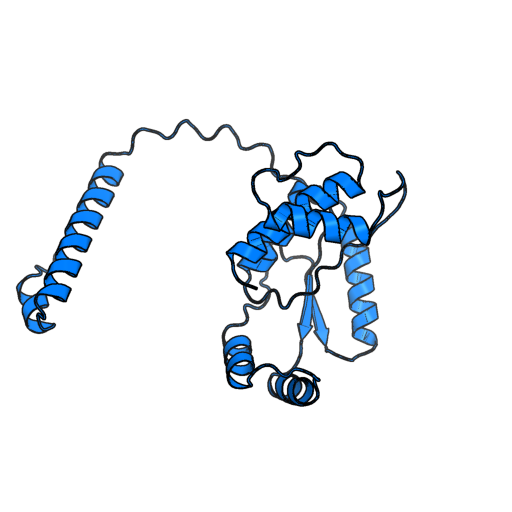8 94 ALA A O 1
ATOM 746 N N . ILE A 1 95 ? 6.323 -6.178 -19.575 1.00 96.62 95 ILE A N 1
ATOM 747 C CA . ILE A 1 95 ? 6.712 -5.305 -20.697 1.00 96.62 95 ILE A CA 1
ATOM 748 C C . ILE A 1 95 ? 5.750 -5.491 -21.873 1.00 96.62 95 ILE A C 1
ATOM 750 O O . ILE A 1 95 ? 5.211 -4.508 -22.387 1.00 96.62 95 ILE A O 1
ATOM 754 N N . ARG A 1 96 ? 5.461 -6.745 -22.240 1.00 96.06 96 ARG A N 1
ATOM 755 C CA . ARG A 1 96 ? 4.526 -7.089 -23.315 1.00 96.06 96 ARG A CA 1
ATOM 756 C C . ARG A 1 96 ? 3.125 -6.530 -23.055 1.00 96.06 96 ARG A C 1
ATOM 758 O O . ARG A 1 96 ? 2.555 -5.894 -23.936 1.00 96.06 96 ARG A O 1
ATOM 765 N N . ARG A 1 97 ? 2.582 -6.713 -21.845 1.00 94.88 97 ARG A N 1
ATOM 766 C CA . ARG A 1 97 ? 1.273 -6.159 -21.441 1.00 94.88 97 ARG A CA 1
ATOM 767 C C . ARG A 1 97 ? 1.284 -4.634 -21.367 1.00 94.88 97 ARG A C 1
ATOM 769 O O . ARG A 1 97 ? 0.281 -3.998 -21.666 1.00 94.88 97 ARG A O 1
ATOM 776 N N . ASN A 1 98 ? 2.400 -4.024 -20.969 1.00 96.25 98 ASN A N 1
ATOM 777 C CA . ASN A 1 98 ? 2.511 -2.570 -20.937 1.00 96.25 98 ASN A CA 1
ATOM 778 C C . ASN A 1 98 ? 2.453 -1.956 -22.341 1.00 96.25 98 ASN A C 1
ATOM 780 O O . ASN A 1 98 ? 1.832 -0.911 -22.501 1.00 96.25 98 ASN A O 1
ATOM 784 N N . ALA A 1 99 ? 3.037 -2.615 -23.347 1.00 96.12 99 ALA A N 1
ATOM 785 C CA . ALA A 1 99 ? 3.017 -2.149 -24.733 1.00 96.12 99 ALA A CA 1
ATOM 786 C C . ALA A 1 99 ? 1.600 -2.062 -25.333 1.00 96.12 99 ALA A C 1
ATOM 788 O O . ALA A 1 99 ? 1.389 -1.295 -26.267 1.00 96.12 99 ALA A O 1
ATOM 789 N N . SER A 1 100 ? 0.626 -2.804 -24.791 1.00 96.00 100 SER A N 1
ATOM 790 C CA . SER A 1 100 ? -0.773 -2.763 -25.236 1.00 96.00 100 SER A CA 1
ATOM 791 C C . SER A 1 100 ? -1.652 -1.764 -24.471 1.00 96.00 100 SER A C 1
ATOM 793 O O . SER A 1 100 ? -2.865 -1.763 -24.662 1.00 96.00 100 SER A O 1
ATOM 795 N N . ARG A 1 101 ? -1.094 -0.954 -23.561 1.00 95.88 101 ARG A N 1
ATOM 796 C CA . ARG A 1 101 ? -1.857 0.062 -22.813 1.00 95.88 101 ARG A CA 1
ATOM 797 C C . ARG A 1 101 ? -2.056 1.312 -23.665 1.00 95.88 101 ARG A C 1
ATOM 799 O O . ARG A 1 101 ? -1.160 1.686 -24.410 1.00 95.88 101 ARG A O 1
ATOM 806 N N . GLU A 1 102 ? -3.172 2.013 -23.463 1.00 96.62 102 GLU A N 1
ATOM 807 C CA . GLU A 1 102 ? -3.418 3.327 -24.088 1.00 96.62 102 GLU A CA 1
ATOM 808 C C . GLU A 1 102 ? -2.302 4.336 -23.773 1.00 96.62 102 GLU A C 1
ATOM 810 O O . GLU A 1 102 ? -1.881 5.103 -24.633 1.00 96.62 102 GLU A O 1
ATOM 815 N N . LEU A 1 103 ? -1.796 4.299 -22.535 1.00 96.12 103 LEU A N 1
ATOM 816 C CA . LEU A 1 103 ? -0.688 5.123 -22.052 1.00 96.12 103 LEU A CA 1
ATOM 817 C C . LEU A 1 103 ? 0.414 4.215 -21.475 1.00 96.12 103 LEU A C 1
ATOM 819 O O . LEU A 1 103 ? 0.408 3.929 -20.271 1.00 96.12 103 LEU A O 1
ATOM 823 N N . PRO A 1 104 ? 1.338 3.710 -22.313 1.00 95.75 104 PRO A N 1
ATOM 824 C CA . PRO A 1 104 ? 2.411 2.833 -21.864 1.00 95.75 104 PRO A CA 1
ATOM 825 C C . PRO A 1 104 ? 3.440 3.601 -21.027 1.00 95.75 104 PRO A C 1
ATOM 827 O O . PRO A 1 104 ? 3.790 4.748 -21.309 1.00 95.75 104 PRO A O 1
ATOM 830 N N . VAL A 1 105 ? 3.978 2.942 -20.002 1.00 94.69 105 VAL A N 1
ATOM 831 C CA . VAL A 1 105 ? 5.133 3.447 -19.242 1.00 94.69 105 VAL A CA 1
ATOM 832 C C . VAL A 1 105 ? 6.418 3.104 -20.012 1.00 94.69 105 VAL A C 1
ATOM 834 O O . VAL A 1 105 ? 6.471 2.031 -20.616 1.00 94.69 105 VAL A O 1
ATOM 837 N N . PRO A 1 106 ? 7.472 3.944 -20.002 1.00 97.12 106 PRO A N 1
ATOM 838 C CA . PRO A 1 106 ? 8.729 3.610 -20.666 1.00 97.12 106 PRO A CA 1
ATOM 839 C C . PRO A 1 106 ? 9.299 2.265 -20.194 1.00 97.12 106 PRO A C 1
ATOM 841 O O . PRO A 1 106 ? 9.441 2.028 -18.993 1.00 97.12 106 PRO A O 1
ATOM 844 N N . GLU A 1 107 ? 9.685 1.399 -21.133 1.00 96.88 107 GLU A N 1
ATOM 845 C CA . GLU A 1 107 ? 10.269 0.086 -20.825 1.00 96.88 107 GLU A CA 1
ATOM 846 C C . GLU A 1 107 ? 11.467 0.160 -19.855 1.00 96.88 107 GLU A C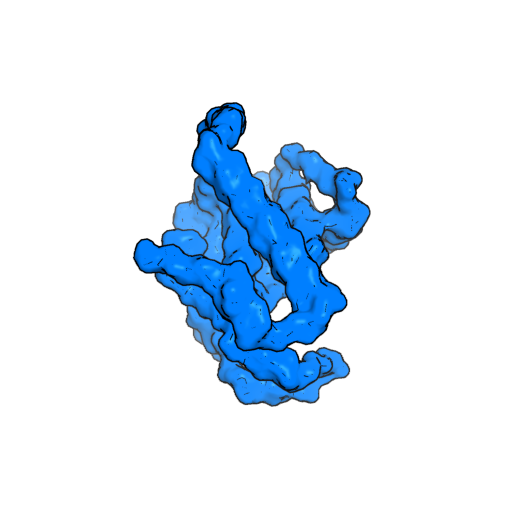 1
ATOM 848 O O . GLU A 1 107 ? 11.494 -0.627 -18.901 1.00 96.88 107 GLU A O 1
ATOM 853 N N . PRO A 1 108 ? 12.417 1.118 -19.983 1.00 97.25 108 PRO A N 1
ATOM 854 C CA . PRO A 1 108 ? 13.506 1.249 -19.017 1.00 97.25 108 PRO A CA 1
ATOM 855 C C . PRO A 1 108 ? 13.009 1.443 -17.580 1.00 97.25 108 PRO A C 1
ATOM 857 O O . PRO A 1 108 ? 13.616 0.922 -16.646 1.00 97.25 108 PRO A O 1
ATOM 860 N N . SER A 1 109 ? 11.884 2.138 -17.383 1.00 95.25 109 SER A N 1
ATOM 861 C CA . SER A 1 109 ? 11.277 2.303 -16.061 1.00 95.25 109 SER A CA 1
ATOM 862 C C . SER A 1 109 ? 10.770 0.973 -15.505 1.00 95.25 109 SER A C 1
ATOM 864 O O . SER A 1 109 ? 10.978 0.704 -14.327 1.00 95.25 109 SER A O 1
ATOM 866 N N . ILE A 1 110 ? 10.176 0.116 -16.340 1.00 95.88 110 ILE A N 1
ATOM 867 C CA . ILE A 1 110 ? 9.688 -1.211 -15.931 1.00 95.88 110 ILE A CA 1
ATOM 868 C C . ILE A 1 110 ? 10.857 -2.126 -15.566 1.00 95.88 110 ILE A C 1
ATOM 870 O O . ILE A 1 110 ? 10.811 -2.779 -14.527 1.00 95.88 110 ILE A O 1
ATOM 874 N N . ARG A 1 111 ? 11.935 -2.129 -16.361 1.00 96.25 111 ARG A N 1
ATOM 875 C CA . ARG A 1 111 ? 13.150 -2.909 -16.061 1.00 96.25 111 ARG A CA 1
ATOM 876 C C . ARG A 1 111 ? 13.820 -2.439 -14.768 1.00 96.25 111 ARG A C 1
ATOM 878 O O . ARG A 1 111 ? 14.162 -3.258 -13.912 1.00 96.25 111 ARG A O 1
ATOM 885 N N . VAL A 1 112 ? 13.950 -1.122 -14.581 1.00 95.62 112 VAL A N 1
ATOM 886 C CA . VAL A 1 112 ? 14.467 -0.542 -13.331 1.00 95.62 112 VAL A CA 1
ATOM 887 C C . VAL A 1 112 ? 13.571 -0.917 -12.157 1.00 95.62 112 VAL A C 1
ATOM 889 O O . VAL A 1 112 ? 14.096 -1.350 -11.138 1.00 95.62 112 VAL A O 1
ATOM 892 N N . MET A 1 113 ? 12.245 -0.827 -12.298 1.00 93.69 113 MET A N 1
ATOM 893 C CA . MET A 1 113 ? 11.326 -1.304 -11.269 1.00 93.69 113 MET A CA 1
ATOM 894 C C . MET A 1 113 ? 11.595 -2.786 -10.978 1.00 93.69 113 MET A C 1
ATOM 896 O O . MET A 1 113 ? 12.048 -3.093 -9.881 1.00 93.69 113 MET A O 1
ATOM 900 N N . GLY A 1 114 ? 11.466 -3.685 -11.953 1.00 93.62 114 GLY A N 1
ATOM 901 C CA . GLY A 1 114 ? 11.684 -5.125 -11.761 1.00 93.62 114 GLY A CA 1
ATOM 902 C C . GLY A 1 114 ? 12.971 -5.467 -10.995 1.00 93.62 114 GLY A C 1
ATOM 903 O O . GLY A 1 114 ? 12.930 -6.268 -10.067 1.00 93.62 114 GLY A O 1
ATOM 904 N N . SER A 1 115 ? 14.088 -4.793 -11.298 1.00 93.94 115 SER A N 1
ATOM 905 C CA . SER A 1 115 ? 15.383 -5.043 -10.640 1.00 93.94 115 SER A CA 1
ATOM 906 C C . SER A 1 115 ? 15.501 -4.607 -9.172 1.00 93.94 115 SER A C 1
ATOM 908 O O . SER A 1 115 ? 16.327 -5.169 -8.457 1.00 93.94 115 SER A O 1
ATOM 910 N N . ARG A 1 116 ? 14.718 -3.628 -8.695 1.00 94.38 116 ARG A N 1
ATOM 911 C CA . ARG A 1 116 ? 14.746 -3.192 -7.275 1.00 94.38 116 ARG A CA 1
ATOM 912 C C . ARG A 1 116 ? 13.446 -3.473 -6.518 1.00 94.38 116 ARG A C 1
ATOM 914 O O . ARG A 1 116 ? 13.252 -2.939 -5.430 1.00 94.38 116 ARG A O 1
ATOM 921 N N . PHE A 1 117 ? 12.557 -4.288 -7.088 1.00 94.19 117 PHE A N 1
ATOM 922 C CA . PHE A 1 117 ? 11.317 -4.679 -6.424 1.00 94.19 117 PHE A CA 1
ATOM 923 C C . PHE A 1 117 ? 11.629 -5.425 -5.123 1.00 94.19 117 PHE A C 1
ATOM 925 O O . PHE A 1 117 ? 12.310 -6.450 -5.125 1.00 94.19 117 PHE A O 1
ATOM 932 N N . GLU A 1 118 ? 11.131 -4.918 -3.995 1.00 94.75 118 GLU A N 1
ATOM 933 C CA . GLU A 1 118 ? 11.375 -5.529 -2.690 1.00 94.75 118 GLU A CA 1
ATOM 934 C C . GLU A 1 118 ? 10.295 -6.570 -2.386 1.00 94.75 118 GLU A C 1
ATOM 936 O O . GLU A 1 118 ? 9.225 -6.235 -1.864 1.00 94.75 118 GLU A O 1
ATOM 941 N N . LEU A 1 119 ? 10.591 -7.841 -2.676 1.00 94.38 119 LEU A N 1
ATOM 942 C CA . LEU A 1 119 ? 9.705 -8.962 -2.354 1.00 94.38 119 LEU A CA 1
ATOM 943 C C . LEU A 1 119 ? 9.328 -8.980 -0.853 1.00 94.38 119 LEU A C 1
ATOM 945 O O . LEU A 1 119 ? 10.140 -8.575 -0.007 1.00 94.38 119 LEU A O 1
ATOM 949 N N . PRO A 1 120 ? 8.106 -9.426 -0.501 1.00 92.06 120 PRO A N 1
ATOM 950 C CA . PRO A 1 120 ? 7.724 -9.678 0.887 1.00 92.06 120 PRO A CA 1
ATOM 951 C C . PRO A 1 120 ? 8.701 -10.632 1.583 1.00 92.06 120 PRO A C 1
ATOM 953 O O . PRO A 1 120 ? 9.258 -11.525 0.945 1.00 92.06 120 PRO A O 1
ATOM 956 N N . ARG A 1 121 ? 8.919 -10.434 2.887 1.00 90.94 121 ARG A N 1
ATOM 957 C CA . ARG A 1 121 ? 9.838 -11.248 3.699 1.00 90.94 121 ARG A CA 1
ATOM 958 C C . ARG A 1 121 ? 9.090 -11.998 4.797 1.00 90.94 121 ARG A C 1
ATOM 960 O O . ARG A 1 121 ? 7.969 -11.640 5.147 1.00 90.94 121 ARG A O 1
ATOM 967 N N . GLU A 1 122 ? 9.744 -13.002 5.373 1.00 87.94 122 GLU A N 1
ATOM 968 C CA . GLU A 1 122 ? 9.254 -13.737 6.544 1.00 87.94 122 GLU A CA 1
ATOM 969 C C . GLU A 1 122 ? 9.380 -12.883 7.809 1.00 87.94 122 GLU A C 1
ATOM 971 O O . GLU A 1 122 ? 10.317 -12.989 8.594 1.00 87.94 122 GLU A O 1
ATOM 976 N N . GLU A 1 123 ? 8.439 -11.962 7.970 1.00 91.62 123 GLU A N 1
ATOM 977 C CA . GLU A 1 123 ? 8.398 -11.006 9.066 1.00 91.62 123 GLU A CA 1
ATOM 978 C C . GLU A 1 123 ? 7.019 -11.063 9.721 1.00 91.62 123 GLU A C 1
ATOM 980 O O . GLU A 1 123 ? 6.023 -11.159 9.001 1.00 91.62 123 GLU A O 1
ATOM 985 N N . PRO A 1 124 ? 6.902 -10.927 11.055 1.00 91.19 124 PRO A N 1
ATOM 986 C CA . PRO A 1 124 ? 5.618 -11.102 11.743 1.00 91.19 124 PRO A CA 1
ATOM 987 C C . PRO A 1 124 ? 4.479 -10.223 11.204 1.00 91.19 124 PRO A C 1
ATOM 989 O O . PRO A 1 124 ? 3.313 -10.594 11.244 1.00 91.19 124 PRO A O 1
ATOM 992 N N . TRP A 1 125 ? 4.802 -9.042 10.671 1.00 93.81 125 TRP A N 1
ATOM 993 C CA . TRP A 1 125 ? 3.808 -8.127 10.105 1.00 93.81 125 TRP A CA 1
ATOM 994 C C . TRP A 1 125 ? 3.452 -8.410 8.634 1.00 93.81 125 TRP A C 1
ATOM 996 O O . TRP A 1 125 ? 2.469 -7.863 8.144 1.00 93.81 125 TRP A O 1
ATOM 1006 N N . GLU A 1 126 ? 4.236 -9.240 7.942 1.00 93.56 126 GLU A N 1
ATOM 1007 C CA . GLU A 1 126 ? 3.975 -9.733 6.582 1.00 93.56 126 GLU A CA 1
ATOM 1008 C C . GLU A 1 126 ? 3.462 -11.194 6.599 1.00 93.56 126 GLU A C 1
ATOM 1010 O O . GLU A 1 126 ? 3.339 -11.806 5.544 1.00 93.56 126 GLU A O 1
ATOM 1015 N N . GLU A 1 127 ? 3.121 -11.759 7.767 1.00 92.06 127 GLU A N 1
ATOM 1016 C CA . GLU A 1 127 ? 2.728 -13.174 7.938 1.00 92.06 127 GLU A CA 1
ATOM 1017 C C . GLU A 1 127 ? 1.566 -13.606 7.022 1.00 92.06 127 GLU A C 1
ATOM 1019 O O . GLU A 1 127 ? 1.567 -14.703 6.461 1.00 92.06 127 GLU A O 1
ATOM 1024 N N . LEU A 1 128 ? 0.571 -12.735 6.830 1.00 95.69 128 LEU A N 1
ATOM 1025 C CA . LEU A 1 128 ? -0.560 -12.980 5.932 1.00 95.69 128 LEU A CA 1
ATOM 1026 C C . LEU A 1 128 ? -0.288 -12.426 4.533 1.00 95.69 128 LEU A C 1
ATOM 1028 O O . LEU A 1 128 ? -1.029 -11.584 4.027 1.00 95.69 128 LEU A O 1
ATOM 1032 N N . THR A 1 129 ? 0.779 -12.916 3.907 1.00 96.12 129 THR A N 1
ATOM 1033 C CA . THR A 1 129 ? 1.103 -12.624 2.507 1.00 96.12 129 THR A CA 1
ATOM 1034 C C . THR A 1 129 ? 0.905 -13.861 1.635 1.00 96.12 129 THR A C 1
ATOM 1036 O O . THR A 1 129 ? 1.281 -14.971 2.024 1.00 96.12 129 THR A O 1
ATOM 1039 N N . ARG A 1 130 ? 0.330 -13.688 0.440 1.00 95.19 130 ARG A N 1
ATOM 1040 C CA . ARG A 1 130 ? 0.309 -14.721 -0.607 1.00 95.19 130 ARG A CA 1
ATOM 1041 C C . ARG A 1 130 ? 0.792 -14.166 -1.930 1.00 95.19 130 ARG A C 1
ATOM 1043 O O . ARG A 1 130 ? 0.432 -13.058 -2.310 1.00 95.19 130 ARG A O 1
ATOM 1050 N N . THR A 1 131 ? 1.572 -14.976 -2.630 1.00 94.56 131 THR A N 1
ATOM 1051 C CA . THR A 1 131 ? 1.936 -14.730 -4.021 1.00 94.56 131 THR A CA 1
ATOM 1052 C C . THR A 1 131 ? 0.977 -15.496 -4.918 1.00 94.56 131 THR A C 1
ATOM 1054 O O . THR A 1 131 ? 0.746 -16.680 -4.683 1.00 94.56 131 THR A O 1
ATOM 1057 N N . VAL A 1 132 ? 0.434 -14.829 -5.930 1.00 94.50 132 VAL A N 1
ATOM 1058 C CA . VAL A 1 132 ? -0.484 -15.408 -6.917 1.00 94.50 132 VAL A CA 1
ATOM 1059 C C . VAL A 1 132 ? -0.019 -15.059 -8.326 1.00 94.50 132 VAL A C 1
ATOM 1061 O O . VAL A 1 132 ? 0.587 -14.007 -8.528 1.00 94.50 132 VAL A O 1
ATOM 1064 N N . ALA A 1 133 ? -0.273 -15.927 -9.303 1.00 90.00 133 ALA A N 1
ATOM 1065 C CA . ALA A 1 133 ? 0.108 -15.676 -10.690 1.00 90.00 133 ALA A CA 1
ATOM 1066 C C . ALA A 1 133 ? -0.914 -14.762 -11.385 1.00 90.00 133 ALA A C 1
ATOM 1068 O O . ALA A 1 133 ? -2.129 -14.911 -11.227 1.00 90.00 133 ALA A O 1
ATOM 1069 N N . ALA A 1 134 ? -0.427 -13.794 -12.161 1.00 82.31 134 ALA A N 1
ATOM 1070 C CA . ALA A 1 134 ? -1.278 -12.832 -12.848 1.00 82.31 134 ALA A CA 1
ATOM 1071 C C . ALA A 1 134 ? -2.051 -13.457 -14.026 1.00 82.31 134 ALA A C 1
ATOM 1073 O O . ALA A 1 134 ? -1.479 -13.626 -15.107 1.00 82.31 134 ALA A O 1
ATOM 1074 N N . GLY A 1 135 ? -3.361 -13.659 -13.859 1.00 76.25 135 GLY A N 1
ATOM 1075 C CA . GLY A 1 135 ? -4.274 -14.096 -14.927 1.00 76.25 135 GLY A CA 1
ATOM 1076 C C . GLY A 1 135 ? -4.841 -15.508 -14.766 1.00 76.25 135 GLY A C 1
ATOM 1077 O O . GLY A 1 135 ? -5.623 -15.918 -15.615 1.00 76.25 135 GLY A O 1
ATOM 1078 N N . GLU A 1 136 ? -4.491 -16.215 -13.689 1.00 80.56 136 GLU A N 1
ATOM 1079 C CA . GLU A 1 136 ? -4.983 -17.573 -13.416 1.00 80.56 136 GLU A CA 1
ATOM 1080 C C . GLU A 1 136 ? -6.246 -17.554 -12.526 1.00 80.56 136 GLU A C 1
ATOM 1082 O O . GLU A 1 136 ? -6.270 -16.806 -11.542 1.00 80.56 136 GLU A O 1
ATOM 1087 N N . PRO A 1 137 ? -7.293 -18.351 -12.817 1.00 76.88 137 PRO A N 1
ATOM 1088 C CA . PRO A 1 137 ? -8.506 -18.433 -11.992 1.00 76.88 137 PRO A CA 1
ATOM 1089 C C . PRO A 1 137 ? -8.249 -18.842 -10.532 1.00 76.88 137 PRO A C 1
ATOM 1091 O O . PRO A 1 137 ? -8.827 -18.253 -9.615 1.00 76.88 137 PRO A O 1
ATOM 1094 N N . GLU A 1 138 ? -7.329 -19.781 -10.296 1.00 78.50 138 GLU A N 1
ATOM 1095 C CA . GLU A 1 138 ? -6.958 -20.286 -8.965 1.00 78.50 138 GLU A CA 1
ATOM 1096 C C . GLU A 1 138 ? -6.372 -19.179 -8.071 1.00 78.50 138 GLU A C 1
ATOM 1098 O O . GLU A 1 138 ? -6.425 -19.251 -6.837 1.00 78.50 138 GLU A O 1
ATOM 1103 N N . SER A 1 139 ? -5.849 -18.109 -8.681 1.00 88.81 139 SER A N 1
ATOM 1104 C CA . SER A 1 139 ? -5.355 -16.936 -7.963 1.00 88.81 139 SER A CA 1
ATOM 1105 C C . SER A 1 139 ? -6.465 -16.238 -7.182 1.00 88.81 139 SER A C 1
ATOM 1107 O O . SER A 1 139 ? -6.212 -15.770 -6.072 1.00 88.81 139 SER A O 1
ATOM 1109 N N . LEU A 1 140 ? -7.693 -16.181 -7.712 1.00 89.62 140 LEU A N 1
ATOM 1110 C CA . LEU A 1 140 ? -8.807 -15.525 -7.024 1.00 89.62 140 LEU A CA 1
ATOM 1111 C C . LEU A 1 140 ? -9.220 -16.301 -5.771 1.00 89.62 140 LEU A C 1
ATOM 1113 O O . LEU A 1 140 ? -9.376 -15.701 -4.710 1.00 89.62 140 LEU A O 1
ATOM 1117 N N . GLU A 1 141 ? -9.336 -17.625 -5.866 1.00 91.81 141 GLU A N 1
ATOM 1118 C CA . GLU A 1 141 ? -9.662 -18.484 -4.721 1.00 91.81 141 GLU A CA 1
ATOM 1119 C C . GLU A 1 141 ? -8.615 -18.355 -3.609 1.00 91.81 141 GLU A C 1
ATOM 1121 O O . GLU A 1 141 ? -8.958 -18.167 -2.440 1.00 91.81 141 GLU A O 1
ATOM 1126 N N . CYS A 1 142 ? -7.328 -18.344 -3.975 1.00 93.69 142 CYS A N 1
ATOM 1127 C CA . CYS A 1 142 ? -6.236 -18.119 -3.029 1.00 93.69 142 CYS A CA 1
ATOM 1128 C C . CYS A 1 142 ? -6.336 -16.757 -2.325 1.00 93.69 142 CYS A C 1
ATOM 1130 O O . CYS A 1 142 ? -6.060 -16.658 -1.125 1.00 93.69 142 CYS A O 1
ATOM 1132 N N . VAL A 1 143 ? -6.718 -15.704 -3.055 1.00 94.75 143 VAL A N 1
ATOM 1133 C CA . VAL A 1 143 ? -6.912 -14.361 -2.490 1.00 94.75 143 VAL A CA 1
ATOM 1134 C C . VAL A 1 143 ? -8.110 -14.335 -1.545 1.00 94.75 143 VAL A C 1
ATOM 1136 O O . VAL A 1 143 ? -7.986 -13.821 -0.435 1.00 94.75 143 VAL A O 1
ATOM 1139 N N . LEU A 1 144 ? -9.243 -14.922 -1.935 1.00 94.56 144 LEU A N 1
ATOM 1140 C CA . LEU A 1 144 ? -10.441 -14.984 -1.094 1.00 94.56 144 LEU A CA 1
ATOM 1141 C C . LEU A 1 144 ? -10.173 -15.751 0.208 1.00 94.56 144 LEU A C 1
ATOM 1143 O O . LEU A 1 144 ? -10.491 -15.248 1.286 1.00 94.56 144 LEU A O 1
ATOM 1147 N N . ALA A 1 145 ? -9.488 -16.894 0.130 1.00 95.81 145 ALA A N 1
ATOM 1148 C CA . ALA A 1 145 ? -9.075 -17.658 1.306 1.00 95.81 145 ALA A CA 1
ATOM 1149 C C . ALA A 1 145 ? -8.121 -16.860 2.215 1.00 95.81 145 ALA A C 1
ATOM 1151 O O . ALA A 1 145 ? -8.183 -16.956 3.443 1.00 95.81 145 ALA A O 1
ATOM 1152 N N . LEU A 1 146 ? -7.233 -16.040 1.642 1.00 96.88 146 LEU A N 1
ATOM 1153 C CA . LEU A 1 146 ? -6.363 -15.161 2.425 1.00 96.88 146 LEU A CA 1
ATOM 1154 C C . LEU A 1 146 ? -7.156 -14.063 3.148 1.00 96.88 146 LEU A C 1
ATOM 1156 O O . LEU A 1 146 ? -6.890 -13.804 4.324 1.00 96.88 146 LEU A O 1
ATOM 1160 N N . VAL A 1 147 ? -8.119 -13.437 2.466 1.00 96.31 147 VAL A N 1
ATOM 1161 C CA . VAL A 1 147 ? -8.998 -12.411 3.048 1.00 96.31 147 VAL A CA 1
ATOM 1162 C C . VAL A 1 147 ? -9.829 -13.001 4.187 1.00 96.31 147 VAL A C 1
ATOM 1164 O O . VAL A 1 147 ? -9.904 -12.401 5.260 1.00 96.31 147 VAL A O 1
ATOM 1167 N N . GLU A 1 148 ? -10.384 -14.199 4.004 1.00 95.81 148 GLU A N 1
ATOM 1168 C CA . GLU A 1 148 ? -11.116 -14.909 5.053 1.00 95.81 148 GLU A CA 1
ATOM 1169 C C . GLU A 1 148 ? -10.223 -15.188 6.268 1.00 95.81 148 GLU A C 1
ATOM 1171 O O . GLU A 1 148 ? -10.580 -14.838 7.394 1.00 95.81 148 GLU A O 1
ATOM 1176 N N . ARG A 1 149 ? -9.009 -15.713 6.055 1.00 96.25 149 ARG A N 1
ATOM 1177 C CA . ARG A 1 149 ? -8.034 -15.927 7.138 1.00 96.25 149 ARG A CA 1
ATOM 1178 C C . ARG A 1 149 ? -7.696 -14.638 7.885 1.00 96.25 149 ARG A C 1
ATOM 1180 O O . ARG A 1 149 ? -7.602 -14.658 9.111 1.00 96.25 149 ARG A O 1
ATOM 1187 N N . ALA A 1 150 ? -7.517 -13.527 7.171 1.00 95.81 150 ALA A N 1
ATOM 1188 C CA . ALA A 1 150 ? -7.270 -12.226 7.785 1.00 95.81 150 ALA A CA 1
ATOM 1189 C C . ALA A 1 150 ? -8.473 -11.739 8.605 1.00 95.81 150 ALA A C 1
ATOM 1191 O O . ALA A 1 150 ? -8.285 -11.183 9.685 1.00 95.81 150 ALA A O 1
ATOM 1192 N N . SER A 1 151 ? -9.698 -11.995 8.135 1.00 93.44 151 SER A N 1
ATOM 1193 C CA . SER A 1 151 ? -10.922 -11.690 8.878 1.00 93.44 151 SER A CA 1
ATOM 1194 C C . SER A 1 151 ? -11.070 -12.551 10.136 1.00 93.44 151 SER A C 1
ATOM 1196 O O . SER A 1 151 ? -11.506 -12.034 11.162 1.00 93.44 151 SER A O 1
ATOM 1198 N N . LEU A 1 152 ? -10.719 -13.841 10.076 1.00 94.31 152 LEU A N 1
ATOM 1199 C CA . LEU A 1 152 ? -10.820 -14.779 11.202 1.00 94.31 152 LEU A CA 1
ATOM 1200 C C . LEU A 1 152 ? -9.754 -14.537 12.275 1.00 94.31 152 LEU A C 1
ATOM 1202 O O . LEU A 1 152 ? -10.037 -14.693 13.459 1.00 94.31 152 LEU A O 1
ATOM 1206 N N . LYS A 1 153 ? -8.541 -14.123 11.880 1.00 93.69 153 LYS A N 1
ATOM 1207 C CA . LYS A 1 153 ? -7.470 -13.741 12.818 1.00 93.69 153 LYS A CA 1
ATOM 1208 C C . LYS A 1 153 ? -7.858 -12.535 13.684 1.00 93.69 153 LYS A C 1
ATOM 1210 O O . LYS A 1 153 ? -7.292 -12.350 14.758 1.00 93.69 153 LYS A O 1
ATOM 1215 N N . GLY A 1 154 ? -8.835 -11.748 13.235 1.00 88.81 154 GLY A N 1
ATOM 1216 C CA . GLY A 1 154 ? -9.329 -10.580 13.944 1.00 88.81 154 GLY A CA 1
ATOM 1217 C C . GLY A 1 154 ? -8.477 -9.328 13.709 1.00 88.81 154 GLY A C 1
ATOM 1218 O O . GLY A 1 154 ? -7.503 -9.345 12.948 1.00 88.81 154 GLY A O 1
ATOM 1219 N N . PRO A 1 155 ? -8.874 -8.203 14.321 1.00 92.25 155 PRO A N 1
ATOM 1220 C CA . PRO A 1 155 ? -8.206 -6.928 14.127 1.00 92.25 155 PRO A CA 1
ATOM 1221 C C . PRO A 1 155 ? -6.790 -6.939 14.704 1.00 92.25 155 PRO A C 1
ATOM 1223 O O . PRO A 1 155 ? -6.528 -7.495 15.769 1.00 92.25 155 PRO A O 1
ATOM 1226 N N . LEU A 1 156 ? -5.872 -6.265 14.017 1.00 93.00 156 LEU A N 1
ATOM 1227 C CA . LEU A 1 156 ? -4.548 -5.989 14.559 1.00 93.00 156 LEU A CA 1
ATOM 1228 C C . LEU A 1 156 ? -4.661 -5.072 15.785 1.00 93.00 156 LEU A C 1
ATOM 1230 O O . LEU A 1 156 ? -5.342 -4.052 15.728 1.00 93.00 156 LEU A O 1
ATOM 1234 N N . CYS A 1 157 ? -3.940 -5.373 16.864 1.00 88.88 157 CYS A N 1
ATOM 1235 C CA . CYS A 1 157 ? -3.902 -4.488 18.026 1.00 88.88 157 CYS A CA 1
ATOM 1236 C C . CYS A 1 157 ? -3.097 -3.215 17.709 1.00 88.88 157 CYS A C 1
ATOM 1238 O O . CYS A 1 157 ? -1.941 -3.326 17.267 1.00 88.88 157 CYS A O 1
ATOM 1240 N N . PRO A 1 158 ? -3.644 -2.011 17.962 1.00 85.62 158 PRO A N 1
ATOM 1241 C CA . PRO A 1 158 ? -2.846 -0.796 18.000 1.00 85.62 158 PRO A CA 1
ATOM 1242 C C . PRO A 1 158 ? -1.659 -0.992 18.949 1.00 85.62 158 PRO A C 1
ATOM 1244 O O . PRO A 1 158 ? -1.781 -1.726 19.934 1.00 85.62 158 PRO A O 1
ATOM 1247 N N . PRO A 1 159 ? -0.498 -0.372 18.677 1.00 76.31 159 PRO A N 1
ATOM 1248 C CA . PRO A 1 159 ? 0.541 -0.333 19.693 1.00 76.31 159 PRO A CA 1
ATOM 1249 C C . PRO A 1 159 ? -0.066 0.287 20.955 1.00 76.31 159 PRO A C 1
ATOM 1251 O O . PRO A 1 159 ? -0.802 1.273 20.847 1.00 76.31 159 PRO A O 1
ATOM 1254 N N . GLU A 1 160 ? 0.234 -0.277 22.128 1.00 70.69 160 GLU A N 1
ATOM 1255 C CA . GLU A 1 160 ? -0.024 0.420 23.388 1.00 70.69 160 GLU A CA 1
ATOM 1256 C C . GLU A 1 160 ? 0.506 1.849 23.239 1.00 70.69 160 GLU A C 1
ATOM 1258 O O . GLU A 1 160 ? 1.535 2.062 22.574 1.00 70.69 160 GLU A O 1
ATOM 1263 N N . SER A 1 161 ? -0.247 2.831 23.751 1.00 56.47 161 SER A N 1
ATOM 1264 C CA . SER A 1 161 ? 0.161 4.235 23.700 1.00 56.47 161 SER A CA 1
ATOM 1265 C C . SER A 1 161 ? 1.643 4.312 24.052 1.00 56.47 161 SER A C 1
ATOM 1267 O O . SER A 1 161 ? 2.082 3.578 24.943 1.00 56.47 161 SER A O 1
ATOM 1269 N N . PRO A 1 162 ? 2.449 5.103 23.318 1.00 50.84 162 PRO A N 1
ATOM 1270 C CA . PRO A 1 162 ? 3.873 5.132 23.582 1.00 50.84 162 PRO A CA 1
ATOM 1271 C C . PRO A 1 162 ? 4.034 5.403 25.071 1.00 50.84 162 PRO A C 1
ATOM 1273 O O . PRO A 1 162 ? 3.573 6.444 25.549 1.00 50.84 162 PRO A O 1
ATOM 1276 N N . VAL A 1 163 ? 4.646 4.452 25.793 1.00 50.06 163 VAL A N 1
ATOM 1277 C CA . VAL A 1 163 ? 5.219 4.720 27.113 1.00 50.06 163 VAL A CA 1
ATOM 1278 C C . VAL A 1 163 ? 5.870 6.085 26.955 1.00 50.06 163 VAL A C 1
ATOM 1280 O O . VAL A 1 163 ? 6.643 6.217 25.996 1.00 50.06 163 VAL A O 1
ATOM 1283 N N . PRO A 1 164 ? 5.480 7.103 27.752 1.00 49.28 164 PRO A N 1
ATOM 1284 C CA . PRO A 1 164 ? 5.894 8.476 27.530 1.00 49.28 164 PRO A CA 1
ATOM 1285 C C . PRO A 1 164 ? 7.370 8.456 27.199 1.00 49.28 164 PRO A C 1
ATOM 1287 O O . PRO A 1 164 ? 8.164 8.004 28.028 1.00 49.28 164 PRO A O 1
ATOM 1290 N N . VAL A 1 165 ? 7.713 8.814 25.955 1.00 51.00 165 VAL A N 1
ATOM 1291 C CA . VAL A 1 165 ? 9.110 8.859 25.535 1.00 51.00 165 VAL A CA 1
ATOM 1292 C C . VAL A 1 165 ? 9.780 9.694 26.616 1.00 51.00 165 VAL A C 1
ATOM 1294 O O . VAL A 1 165 ? 9.327 10.828 26.825 1.00 51.00 165 VAL A O 1
ATOM 1297 N N . PRO A 1 166 ? 10.745 9.142 27.379 1.00 50.16 166 PRO A N 1
ATOM 1298 C CA . PRO A 1 166 ? 11.408 9.915 28.411 1.00 50.16 166 PRO A CA 1
ATOM 1299 C C . PRO A 1 166 ? 11.829 11.218 27.751 1.00 50.16 166 PRO A C 1
ATOM 1301 O O . PRO A 1 166 ? 12.394 11.164 26.652 1.00 50.16 166 PRO A O 1
ATOM 1304 N N . LYS A 1 167 ? 11.463 12.366 28.350 1.00 51.62 167 LYS A N 1
ATOM 1305 C CA . LYS A 1 167 ? 11.865 13.695 27.857 1.00 51.62 167 LYS A CA 1
ATOM 1306 C C . LYS A 1 167 ? 13.291 13.561 27.328 1.00 51.62 167 LYS A C 1
ATOM 1308 O O . LYS A 1 167 ? 14.097 13.008 28.084 1.00 51.62 167 LYS A O 1
ATOM 1313 N N . PRO A 1 168 ? 13.577 13.958 2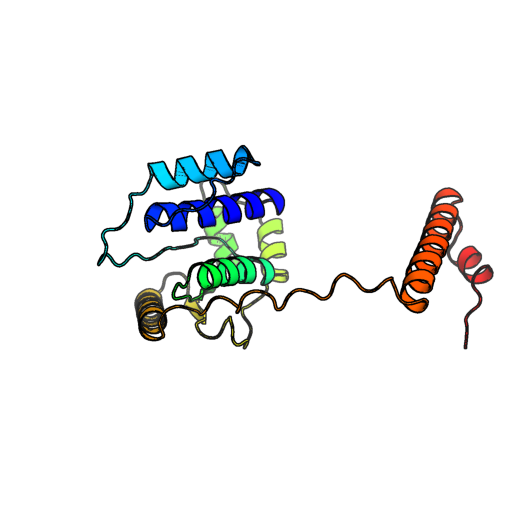6.070 1.00 52.47 168 PRO A N 1
ATOM 1314 C CA . PRO A 1 168 ? 14.858 13.670 25.444 1.00 52.47 168 PRO A CA 1
ATOM 1315 C C . PRO A 1 168 ? 15.943 14.046 26.437 1.00 52.47 168 PRO A C 1
ATOM 1317 O O . PRO A 1 168 ? 16.026 15.206 26.852 1.00 52.47 168 PRO A O 1
ATOM 1320 N N . LEU A 1 169 ? 16.677 13.035 26.914 1.00 62.84 169 LEU A N 1
ATOM 1321 C CA . LEU A 1 169 ? 17.758 13.296 27.843 1.00 62.84 169 LEU A CA 1
ATOM 1322 C C . LEU A 1 169 ? 18.678 14.303 27.150 1.00 62.84 169 LEU A C 1
ATOM 1324 O O . LEU A 1 169 ? 18.890 14.177 25.936 1.00 62.84 169 LEU A O 1
ATOM 1328 N N . PRO A 1 170 ? 19.200 15.305 27.879 1.00 63.06 170 PRO A N 1
ATOM 1329 C CA . PRO A 1 170 ? 20.190 16.200 27.310 1.00 63.06 170 PRO A CA 1
ATOM 1330 C C . PRO A 1 170 ? 21.259 15.342 26.625 1.00 63.06 170 PRO A C 1
ATOM 1332 O O . PRO A 1 170 ? 21.669 14.318 27.189 1.00 63.06 170 PRO A O 1
ATOM 1335 N N . PRO A 1 171 ? 21.628 15.681 25.378 1.00 64.50 171 PRO A N 1
ATOM 1336 C CA . PRO A 1 171 ? 22.450 14.816 24.559 1.00 64.50 171 PRO A CA 1
ATOM 1337 C C . PRO A 1 171 ? 23.704 14.446 25.334 1.00 64.50 171 PRO A C 1
ATOM 1339 O O . PRO A 1 171 ? 24.392 15.305 25.889 1.00 64.50 171 PRO A O 1
ATOM 1342 N N . SER A 1 172 ? 23.980 13.143 25.413 1.00 79.81 172 SER A N 1
ATOM 1343 C CA . SER A 1 172 ? 25.215 12.684 26.038 1.00 79.81 172 SER A CA 1
ATOM 1344 C C . SER A 1 172 ? 26.397 13.409 25.390 1.00 79.81 172 SER A C 1
ATOM 1346 O O . SER A 1 172 ? 26.357 13.713 24.195 1.00 79.81 172 SER A O 1
ATOM 1348 N N . ARG A 1 173 ? 27.478 13.647 26.142 1.00 80.62 173 ARG A N 1
ATOM 1349 C CA . ARG A 1 173 ? 28.702 14.256 25.588 1.00 80.62 173 ARG A CA 1
ATOM 1350 C C . ARG A 1 173 ? 29.155 13.576 24.288 1.00 80.62 173 ARG A C 1
ATOM 1352 O O . ARG A 1 173 ? 29.602 14.258 23.378 1.00 80.62 173 ARG A O 1
ATOM 1359 N N . ARG A 1 174 ? 28.929 12.260 24.163 1.00 75.62 174 ARG A N 1
ATOM 1360 C CA . ARG A 1 174 ? 29.187 11.479 22.941 1.00 75.62 174 ARG A CA 1
ATOM 1361 C C . ARG A 1 174 ? 28.356 11.938 21.738 1.00 75.62 174 ARG A C 1
ATOM 1363 O O . ARG A 1 174 ? 28.892 12.004 20.643 1.00 75.62 174 ARG A O 1
ATOM 1370 N N . HIS A 1 175 ? 27.076 12.262 21.926 1.00 72.75 175 HIS A N 1
ATOM 1371 C CA . HIS A 1 175 ? 26.213 12.754 20.847 1.00 72.75 175 HIS A CA 1
ATOM 1372 C C . HIS A 1 175 ? 26.589 14.176 20.417 1.00 72.75 175 HIS A C 1
ATOM 1374 O O . HIS A 1 175 ? 26.630 14.456 19.223 1.00 72.75 175 HIS A O 1
ATOM 1380 N N . CYS A 1 176 ? 26.930 15.054 21.366 1.00 80.81 176 CYS A N 1
ATOM 1381 C CA . CYS A 1 176 ? 27.454 16.380 21.028 1.00 80.81 176 CYS A CA 1
ATOM 1382 C C . CYS A 1 176 ? 28.762 16.277 20.232 1.00 80.81 176 CYS A C 1
ATOM 1384 O O . CYS A 1 176 ? 28.897 16.930 19.201 1.00 80.81 176 CYS A O 1
ATOM 1386 N N . TRP A 1 177 ? 29.685 15.405 20.653 1.00 86.12 177 TRP A N 1
ATOM 1387 C CA . TRP A 1 177 ? 30.928 15.155 19.918 1.00 86.12 177 TRP A CA 1
ATOM 1388 C C . TRP A 1 177 ? 30.679 14.577 18.523 1.00 86.12 177 TRP A C 1
ATOM 1390 O O . TRP A 1 177 ? 31.303 15.019 17.565 1.00 86.12 177 TRP A O 1
ATOM 1400 N N . ASP A 1 178 ? 29.747 13.634 18.380 1.00 86.00 178 ASP A N 1
ATOM 1401 C CA . ASP A 1 178 ? 29.361 13.073 17.081 1.00 86.00 178 ASP A CA 1
ATOM 1402 C C . ASP A 1 178 ? 28.806 14.148 16.128 1.00 86.00 178 ASP A C 1
ATOM 1404 O O . ASP A 1 178 ? 29.204 14.210 14.964 1.00 86.00 178 ASP A O 1
ATOM 1408 N N . LEU A 1 179 ? 27.938 15.040 16.617 1.00 80.94 179 LEU A N 1
ATOM 1409 C CA . LEU A 1 179 ? 27.409 16.151 15.822 1.00 80.94 179 LEU A CA 1
ATOM 1410 C C . LEU A 1 179 ? 28.500 17.148 15.408 1.00 80.94 179 LEU A C 1
ATOM 1412 O O . LEU A 1 179 ? 28.545 17.546 14.241 1.00 80.94 179 LEU A O 1
ATOM 1416 N N . GLU A 1 180 ? 29.400 17.521 16.321 1.00 91.38 180 GLU A N 1
ATOM 1417 C CA . GLU A 1 180 ? 30.516 18.421 16.009 1.00 91.38 180 GLU A CA 1
ATOM 1418 C C . GLU A 1 180 ? 31.493 17.804 15.005 1.00 91.38 180 GLU A C 1
ATOM 1420 O O . GLU A 1 180 ? 31.861 18.455 14.023 1.00 91.38 180 GLU A O 1
ATOM 1425 N N . LEU A 1 181 ? 31.858 16.530 15.185 1.00 89.38 181 LEU A N 1
ATOM 1426 C CA . LEU A 1 181 ? 32.704 15.798 14.240 1.00 89.38 181 LEU A CA 1
ATOM 1427 C C . LEU A 1 181 ? 32.061 15.756 12.853 1.00 89.38 181 LEU A C 1
ATOM 1429 O O . LEU A 1 181 ? 32.715 16.060 11.853 1.00 89.38 181 LEU A O 1
ATOM 1433 N N . ARG A 1 182 ? 30.760 15.458 12.780 1.00 86.25 182 ARG A N 1
ATOM 1434 C CA . ARG A 1 182 ? 30.018 15.411 11.515 1.00 86.25 182 ARG A CA 1
ATOM 1435 C C . ARG A 1 182 ? 29.976 16.788 10.837 1.00 86.25 182 ARG A C 1
ATOM 1437 O O . ARG A 1 182 ? 30.105 16.868 9.612 1.00 86.25 182 ARG A O 1
ATOM 1444 N N . ALA A 1 183 ? 29.882 17.874 11.606 1.00 87.94 183 ALA A N 1
ATOM 1445 C CA . ALA A 1 183 ? 29.954 19.242 11.090 1.00 87.94 183 ALA A CA 1
ATOM 1446 C C . ALA A 1 183 ? 31.362 19.620 10.587 1.00 87.94 183 ALA A C 1
ATOM 1448 O O . ALA A 1 183 ? 31.494 20.273 9.549 1.00 87.94 183 ALA A O 1
ATOM 1449 N N . ILE A 1 184 ? 32.425 19.198 11.279 1.00 90.69 184 ILE A N 1
ATOM 1450 C CA . ILE A 1 184 ? 33.818 19.400 10.844 1.00 90.69 184 ILE A CA 1
ATOM 1451 C C . ILE A 1 184 ? 34.077 18.665 9.524 1.00 90.69 184 ILE A C 1
ATOM 1453 O O . ILE A 1 184 ? 34.542 19.281 8.564 1.00 90.69 184 ILE A O 1
ATOM 1457 N N . VAL A 1 185 ? 33.701 17.385 9.442 1.00 87.56 185 VAL A N 1
ATOM 1458 C CA . VAL A 1 185 ? 33.848 16.573 8.224 1.00 87.56 185 VAL A CA 1
ATOM 145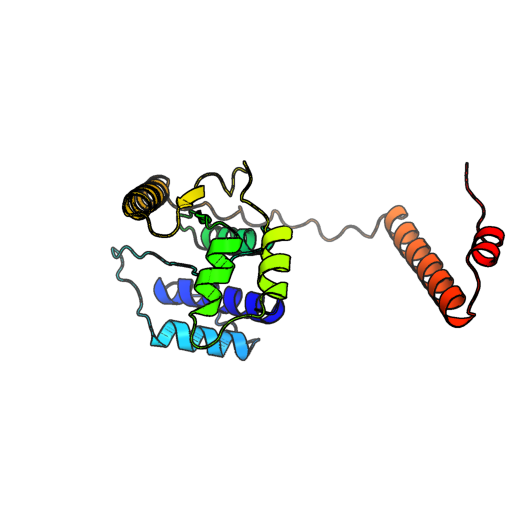9 C C . VAL A 1 185 ? 33.064 17.183 7.062 1.00 87.56 185 VAL A C 1
ATOM 1461 O O . VAL A 1 185 ? 33.588 17.295 5.956 1.00 87.56 185 VAL A O 1
ATOM 1464 N N . SER A 1 186 ? 31.837 17.645 7.308 1.00 83.38 186 SER A N 1
ATOM 1465 C CA . SER A 1 186 ? 31.008 18.274 6.271 1.00 83.38 186 SER A CA 1
ATOM 1466 C C . SER A 1 186 ? 31.654 19.540 5.699 1.00 83.38 186 SER A C 1
ATOM 1468 O O . SER A 1 186 ? 31.692 19.706 4.479 1.00 83.38 186 SER A O 1
ATOM 1470 N N . ARG A 1 187 ? 32.225 20.401 6.555 1.00 88.12 187 ARG A N 1
ATOM 1471 C CA . ARG A 1 187 ? 32.962 21.601 6.119 1.00 88.12 187 ARG A CA 1
ATOM 1472 C C . ARG A 1 187 ? 34.209 21.245 5.313 1.00 88.12 187 ARG A C 1
ATOM 1474 O O . ARG A 1 187 ? 34.456 21.863 4.281 1.00 88.12 187 ARG A O 1
ATOM 1481 N N . PHE A 1 188 ? 34.957 20.230 5.741 1.00 86.12 188 PHE A N 1
ATOM 1482 C CA . PHE A 1 188 ? 36.125 19.750 5.004 1.00 86.12 188 PHE A CA 1
ATOM 1483 C C . PHE A 1 188 ? 35.746 19.235 3.606 1.00 86.12 188 PHE A C 1
ATOM 1485 O O . PHE A 1 188 ? 36.350 19.642 2.615 1.00 86.12 188 PHE A O 1
ATOM 1492 N N . ILE A 1 189 ? 34.697 18.409 3.503 1.00 82.38 189 ILE A N 1
ATOM 1493 C CA . ILE A 1 189 ? 34.193 17.898 2.217 1.00 82.38 189 ILE A CA 1
ATOM 1494 C C . ILE A 1 189 ? 33.771 19.050 1.298 1.00 82.38 189 ILE A C 1
ATOM 1496 O O . ILE A 1 189 ? 34.070 19.023 0.103 1.00 82.38 189 ILE A O 1
ATOM 1500 N N . GLN A 1 190 ? 33.091 20.066 1.834 1.00 83.56 190 GLN A N 1
ATOM 1501 C CA . GLN A 1 190 ? 32.707 21.246 1.059 1.00 83.56 190 GLN A CA 1
ATOM 1502 C C . GLN A 1 190 ? 33.928 22.013 0.541 1.00 83.56 190 GLN A C 1
ATOM 1504 O O . GLN A 1 190 ? 33.975 22.301 -0.651 1.00 83.56 190 GLN A O 1
ATOM 1509 N N . GLN A 1 191 ? 34.933 22.263 1.385 1.00 82.94 191 GLN A N 1
ATOM 1510 C CA . GLN A 1 191 ? 36.169 22.942 0.979 1.00 82.94 191 GLN A CA 1
ATOM 1511 C C . GLN A 1 191 ? 36.906 22.189 -0.133 1.00 82.94 191 GLN A C 1
ATOM 1513 O O . GLN A 1 191 ? 37.289 22.785 -1.135 1.00 82.94 191 GLN A O 1
ATOM 1518 N N . VAL A 1 192 ? 37.055 20.869 0.002 1.00 81.69 192 VAL A N 1
ATOM 1519 C CA . VAL A 1 192 ? 37.686 20.023 -1.022 1.00 81.69 192 VAL A CA 1
ATOM 1520 C C . VAL A 1 192 ? 36.945 20.121 -2.358 1.00 81.69 192 VAL A C 1
ATOM 1522 O O . VAL A 1 192 ? 37.586 20.262 -3.400 1.00 81.69 192 VAL A O 1
ATOM 1525 N N . ARG A 1 193 ? 35.604 20.097 -2.332 1.00 78.44 193 ARG A N 1
ATOM 1526 C CA . ARG A 1 193 ? 34.767 20.231 -3.534 1.00 78.44 193 ARG A CA 1
ATOM 1527 C C . ARG A 1 193 ? 34.906 21.602 -4.192 1.00 78.44 193 ARG A C 1
ATOM 1529 O O . ARG A 1 193 ? 34.987 21.666 -5.412 1.00 78.44 193 ARG A O 1
ATOM 1536 N N . THR A 1 194 ? 34.954 22.680 -3.410 1.00 81.06 194 THR A N 1
ATOM 1537 C CA . THR A 1 194 ? 35.090 24.046 -3.943 1.00 81.06 194 THR A CA 1
ATOM 1538 C C . THR A 1 194 ? 36.492 24.353 -4.461 1.00 81.06 194 THR A C 1
ATOM 1540 O O . THR A 1 194 ? 36.636 25.149 -5.379 1.00 81.06 194 THR A O 1
ATOM 1543 N N . SER A 1 19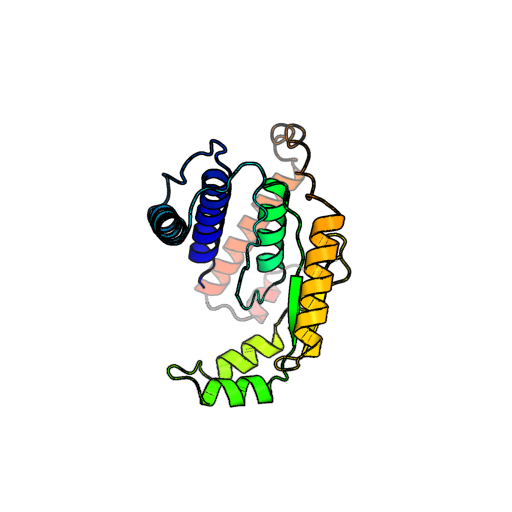5 ? 37.527 23.725 -3.900 1.00 78.38 195 SER A N 1
ATOM 1544 C CA . SER A 1 195 ? 38.926 23.966 -4.278 1.00 78.38 195 SER A CA 1
ATOM 1545 C C . SER A 1 195 ? 39.431 23.063 -5.411 1.00 78.38 195 SER A C 1
ATOM 1547 O O . SER A 1 195 ? 40.597 23.168 -5.775 1.00 78.38 195 SER A O 1
ATOM 1549 N N . GLY A 1 196 ? 38.601 22.157 -5.946 1.00 76.25 196 GLY A N 1
ATOM 1550 C CA . GLY A 1 196 ? 38.983 21.264 -7.050 1.00 76.25 196 GLY A CA 1
ATOM 1551 C C . GLY A 1 196 ? 40.134 20.301 -6.726 1.00 76.25 196 GLY A C 1
ATOM 1552 O O . GLY A 1 196 ? 40.845 19.873 -7.631 1.00 76.25 196 GLY A O 1
ATOM 1553 N N . CYS A 1 197 ? 40.353 19.978 -5.445 1.00 75.12 197 CYS A N 1
ATOM 1554 C CA . CYS A 1 197 ? 41.454 19.109 -5.018 1.00 75.12 197 CYS A CA 1
ATOM 1555 C C . CYS A 1 197 ? 41.303 17.679 -5.562 1.00 75.12 197 CYS A C 1
ATOM 1557 O O . CYS A 1 197 ? 40.234 17.073 -5.473 1.00 75.12 197 CYS A O 1
ATOM 1559 N N . SER A 1 198 ? 42.405 17.112 -6.055 1.00 73.69 198 SER A N 1
ATOM 1560 C CA . SER A 1 198 ? 42.484 15.709 -6.476 1.00 73.69 198 SER A CA 1
ATOM 1561 C C . SER A 1 198 ? 42.482 14.746 -5.278 1.00 73.69 198 SER A C 1
ATOM 1563 O O . SER A 1 198 ? 42.845 15.119 -4.161 1.00 73.69 198 SER A O 1
ATOM 1565 N N . GLN A 1 199 ? 42.121 13.476 -5.499 1.00 70.81 199 GLN A N 1
ATOM 1566 C CA . GLN A 1 199 ? 42.095 12.448 -4.442 1.00 70.81 199 GLN A CA 1
ATOM 1567 C C . GLN A 1 199 ? 43.435 12.291 -3.702 1.00 70.81 199 GLN A C 1
ATOM 1569 O O . GLN A 1 199 ? 43.433 12.080 -2.490 1.00 70.81 199 GLN A O 1
ATOM 1574 N N . ALA A 1 200 ? 44.567 12.434 -4.398 1.00 72.25 200 ALA A N 1
ATOM 1575 C CA . ALA A 1 200 ? 45.896 12.341 -3.792 1.00 72.25 200 ALA A CA 1
ATOM 1576 C C . ALA A 1 200 ? 46.157 13.481 -2.789 1.00 72.25 200 ALA A C 1
ATOM 1578 O O . ALA A 1 200 ? 46.680 13.245 -1.705 1.00 72.25 200 ALA A O 1
ATOM 1579 N N . GLN A 1 201 ? 45.709 14.700 -3.107 1.00 73.94 201 GLN A N 1
ATOM 1580 C CA . GLN A 1 201 ? 45.844 15.875 -2.235 1.00 73.94 201 GLN A CA 1
ATOM 1581 C C . GLN A 1 201 ? 44.920 15.810 -1.012 1.00 73.94 201 GLN A C 1
ATOM 1583 O O . GLN A 1 201 ? 45.227 16.370 0.036 1.00 73.94 201 GLN A O 1
ATOM 1588 N N . VAL A 1 202 ? 43.778 15.129 -1.130 1.00 75.50 202 VAL A N 1
ATOM 1589 C CA . VAL A 1 202 ? 42.884 14.878 0.009 1.00 75.50 202 VAL A CA 1
ATOM 1590 C C . VAL A 1 202 ? 43.494 13.839 0.947 1.00 75.50 202 VAL A C 1
ATOM 1592 O O . VAL A 1 202 ? 43.454 14.028 2.158 1.00 75.50 202 VAL A O 1
ATOM 1595 N N . ALA A 1 203 ? 44.091 12.777 0.398 1.00 73.25 203 ALA A N 1
ATOM 1596 C CA . ALA A 1 203 ? 44.728 11.721 1.181 1.00 73.25 203 ALA A CA 1
ATOM 1597 C C . ALA A 1 203 ? 45.915 12.235 2.013 1.00 73.25 203 ALA A C 1
ATOM 1599 O O . ALA A 1 203 ? 46.050 11.831 3.162 1.00 73.25 203 ALA A O 1
ATOM 1600 N N . ASP A 1 204 ? 46.711 13.163 1.474 1.00 75.88 204 ASP A N 1
ATOM 1601 C CA . ASP A 1 204 ? 47.834 13.802 2.182 1.00 75.88 204 ASP A CA 1
ATOM 1602 C C . ASP A 1 204 ? 47.379 14.649 3.388 1.00 75.88 204 ASP A C 1
ATOM 1604 O O . ASP A 1 204 ? 48.064 14.761 4.402 1.00 75.88 204 ASP A O 1
ATOM 1608 N N . ARG A 1 205 ? 46.157 15.191 3.325 1.00 71.50 205 ARG A N 1
ATOM 1609 C CA . ARG A 1 205 ? 45.548 15.989 4.402 1.00 71.50 205 ARG A CA 1
ATOM 1610 C C . ARG A 1 205 ? 44.809 15.148 5.445 1.00 71.50 205 ARG A C 1
ATOM 1612 O O . ARG A 1 205 ? 44.309 15.706 6.423 1.00 71.50 205 ARG A O 1
ATOM 1619 N N . CYS A 1 206 ? 44.704 13.834 5.249 1.00 74.38 206 CYS A N 1
ATOM 1620 C CA . CYS A 1 206 ? 43.992 12.931 6.145 1.00 74.38 206 CYS A CA 1
ATOM 1621 C C . CYS A 1 206 ? 44.970 11.996 6.863 1.00 74.38 206 CYS A C 1
ATOM 1623 O O . CYS A 1 206 ? 45.614 11.150 6.249 1.00 74.38 206 CYS A O 1
ATOM 1625 N N . ILE A 1 207 ? 45.020 12.085 8.192 1.00 73.81 207 ILE A N 1
ATOM 1626 C CA . ILE A 1 207 ? 45.772 11.134 9.014 1.00 73.81 207 ILE A CA 1
ATOM 1627 C C . ILE A 1 207 ? 44.922 9.874 9.187 1.00 73.81 207 ILE A C 1
ATOM 1629 O O . ILE A 1 207 ? 43.791 9.946 9.673 1.00 73.81 207 ILE A O 1
ATOM 1633 N N . ARG A 1 208 ? 45.458 8.710 8.802 1.00 67.44 208 ARG A N 1
ATOM 1634 C CA . ARG A 1 208 ? 44.850 7.425 9.168 1.00 67.44 208 ARG A CA 1
ATOM 1635 C C . ARG A 1 208 ? 45.156 7.151 10.629 1.00 67.44 208 ARG A C 1
ATOM 1637 O O . ARG A 1 208 ? 46.318 7.020 11.003 1.00 67.44 208 ARG A O 1
ATOM 1644 N N . LEU A 1 209 ? 44.111 7.063 11.434 1.00 61.03 209 LEU A N 1
ATOM 1645 C CA . LEU A 1 209 ? 44.219 6.511 12.776 1.00 61.03 209 LEU A CA 1
ATOM 1646 C C . LEU A 1 209 ? 44.350 4.988 12.632 1.00 61.03 209 LEU A C 1
ATOM 1648 O O . LEU A 1 209 ? 43.587 4.391 11.868 1.00 61.03 209 LEU A O 1
ATOM 1652 N N . GLN A 1 210 ? 45.368 4.408 13.273 1.00 48.22 210 GLN A N 1
ATOM 1653 C CA . GLN A 1 210 ? 45.555 2.955 13.370 1.00 48.22 210 GLN A CA 1
ATOM 1654 C C . GLN A 1 210 ? 44.534 2.343 14.327 1.00 48.22 210 GLN A C 1
ATOM 1656 O O . GLN A 1 210 ? 44.212 3.009 15.338 1.00 48.22 210 GLN A O 1
#

Nearest PDB structures (foldseek):
  3adb-assembly1_A  TM=5.478E-01  e=7.390E-03  Methanocaldococcus jannaschii DSM 2661

InterPro domains:
  IPR013641 Protein KTI12/L-seryl-tRNA(Sec) kinase [PF08433] (53-205)
  IPR027417 P-loop containing nucleoside triphosphate hydrolase [G3DSA:3.40.50.300] (18-152)
  IPR027417 P-loop containing nucleoside triphosphate hydrolase [SSF52540] (52-132)
  IPR052648 L-seryl-tRNA(Sec) kinase [PTHR20873] (52-202)

Sequence (210 aa):
MAKECRQQLLLAAQAWLAWVRGTDMAVPTSSELACTMLKQLQSCSRPLRPDERALVLVDDNLYYRSMRKEWFKLARNASLGFCQVLVACPLEEAIRRNASRELPVPEPSIRVMGSRFELPREEPWEELTRTVAAGEPESLECVLALVERASLKGPLCPPESPVPVPKPLPPSRRHCWDLELRAIVSRFIQQVRTSGCSQAQVADRCIRLQ